Protein AF-A0A822IIG2-F1 (afdb_monomer)

Mean predicted aligned error: 8.57 Å

Structure (mmCIF, N/CA/C/O backbone):
data_AF-A0A822IIG2-F1
#
_entry.id   AF-A0A822IIG2-F1
#
loop_
_atom_site.group_PDB
_atom_site.id
_atom_site.type_symbol
_atom_site.label_atom_id
_atom_site.label_alt_id
_atom_site.label_comp_id
_atom_site.label_asym_id
_atom_site.label_entity_id
_atom_site.label_seq_id
_atom_site.pdbx_PDB_ins_code
_atom_site.Cartn_x
_atom_site.Cartn_y
_atom_site.Cartn_z
_atom_site.occupancy
_atom_site.B_iso_or_equiv
_atom_site.auth_seq_id
_atom_site.auth_comp_id
_atom_site.auth_asym_id
_atom_site.auth_atom_id
_atom_site.pdbx_PDB_model_num
ATOM 1 N N . SER A 1 1 ? 7.754 7.570 8.500 1.00 69.25 1 SER A N 1
ATOM 2 C CA . SER A 1 1 ? 8.738 8.029 9.507 1.00 69.25 1 SER A CA 1
ATOM 3 C C . SER A 1 1 ? 8.500 7.252 10.791 1.00 69.25 1 SER A C 1
ATOM 5 O O . SER A 1 1 ? 7.347 6.967 11.079 1.00 69.25 1 SER A O 1
ATOM 7 N N . ARG A 1 2 ? 9.546 6.889 11.548 1.00 73.00 2 ARG A N 1
ATOM 8 C CA . ARG A 1 2 ? 9.404 6.202 12.854 1.00 73.00 2 ARG A CA 1
ATOM 9 C C . ARG A 1 2 ? 9.249 7.1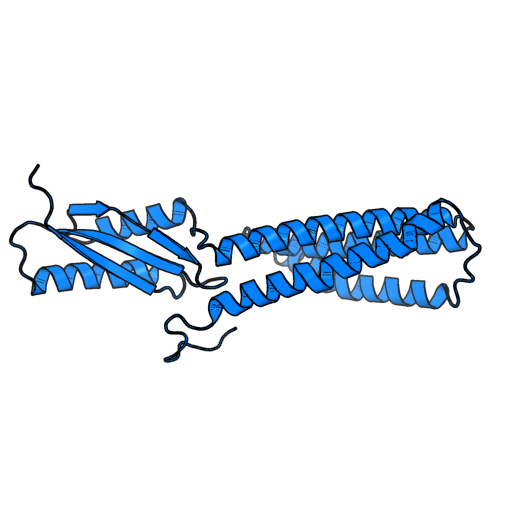70 14.034 1.00 73.00 2 ARG A C 1
ATOM 11 O O . ARG A 1 2 ? 9.249 6.744 15.183 1.00 73.00 2 ARG A O 1
ATOM 18 N N . ARG A 1 3 ? 9.162 8.473 13.754 1.00 81.25 3 ARG A N 1
ATOM 19 C CA . ARG A 1 3 ? 8.958 9.495 14.778 1.00 81.25 3 ARG A CA 1
ATOM 20 C C . ARG A 1 3 ? 7.590 9.300 15.438 1.00 81.25 3 ARG A C 1
ATOM 22 O O . ARG A 1 3 ? 6.582 9.173 14.740 1.00 81.25 3 ARG A O 1
ATOM 29 N N . GLN A 1 4 ? 7.597 9.275 16.768 1.00 82.88 4 GLN A N 1
ATOM 30 C CA . GLN A 1 4 ? 6.401 9.136 17.596 1.00 82.88 4 GLN A CA 1
ATOM 31 C C . GLN A 1 4 ? 5.500 10.378 17.508 1.00 82.88 4 GLN A C 1
ATOM 33 O O . GLN A 1 4 ? 5.888 11.402 16.939 1.00 82.88 4 GLN A O 1
ATOM 38 N N . ALA A 1 5 ? 4.287 10.254 18.046 1.00 86.44 5 ALA A N 1
ATOM 39 C CA . ALA A 1 5 ? 3.322 11.340 18.130 1.00 86.44 5 ALA A CA 1
ATOM 40 C C . ALA A 1 5 ? 3.866 12.543 18.912 1.00 86.44 5 ALA A C 1
ATOM 42 O O . ALA A 1 5 ? 4.599 12.391 19.889 1.00 86.44 5 ALA A O 1
ATOM 43 N N . ASP A 1 6 ? 3.486 13.738 18.472 1.00 89.75 6 ASP A N 1
ATOM 44 C CA . ASP A 1 6 ? 3.726 14.994 19.176 1.00 89.75 6 ASP A CA 1
ATOM 45 C C . ASP A 1 6 ? 2.465 15.870 19.143 1.00 89.75 6 ASP A C 1
ATOM 47 O O . ASP A 1 6 ? 1.435 15.482 18.592 1.00 89.75 6 ASP A O 1
ATOM 51 N N . VAL A 1 7 ? 2.528 17.051 19.761 1.00 91.44 7 VAL A N 1
ATOM 52 C CA . VAL A 1 7 ? 1.374 17.960 19.875 1.00 91.44 7 VAL A CA 1
ATOM 53 C C . VAL A 1 7 ? 0.838 18.448 18.525 1.00 91.44 7 VAL A C 1
ATOM 55 O O . VAL A 1 7 ? -0.319 18.845 18.445 1.00 91.44 7 VAL A O 1
ATOM 58 N N . VAL A 1 8 ? 1.659 18.419 17.469 1.00 91.69 8 VAL A N 1
ATOM 59 C CA . VAL A 1 8 ? 1.254 18.815 16.112 1.00 91.69 8 VAL A CA 1
ATOM 60 C C . VAL A 1 8 ? 0.700 17.609 15.351 1.00 91.69 8 VAL A C 1
ATOM 62 O O . VAL A 1 8 ? -0.281 17.734 14.623 1.00 91.69 8 VAL A O 1
ATOM 65 N N . HIS A 1 9 ? 1.291 16.428 15.550 1.00 89.44 9 HIS A N 1
ATOM 66 C CA . HIS A 1 9 ? 0.896 15.177 14.906 1.00 89.44 9 HIS A CA 1
ATOM 67 C C . HIS A 1 9 ? 0.530 14.125 15.959 1.00 89.44 9 HIS A C 1
ATOM 69 O O . HIS A 1 9 ? 1.337 13.260 16.307 1.00 89.44 9 HIS A O 1
ATOM 75 N N . MET A 1 10 ? -0.715 14.174 16.443 1.00 88.88 10 MET A N 1
ATOM 76 C CA . MET A 1 10 ? -1.191 13.346 17.566 1.00 88.88 10 MET A CA 1
ATOM 77 C C . MET A 1 10 ? -1.241 11.839 17.261 1.00 88.88 10 MET A C 1
ATOM 79 O O . MET A 1 10 ? -1.154 11.023 18.172 1.00 88.88 10 MET A O 1
ATOM 83 N N . PHE A 1 11 ? -1.320 11.465 15.982 1.00 86.19 11 PHE A N 1
ATOM 84 C CA . PHE A 1 11 ? -1.242 10.072 15.516 1.00 86.19 11 PHE A CA 1
ATOM 85 C C . PHE A 1 11 ? 0.160 9.685 15.007 1.00 86.19 11 PHE A C 1
ATOM 87 O O . PHE A 1 11 ? 0.357 8.614 14.434 1.00 86.19 11 PHE A O 1
ATOM 94 N N . GLY A 1 12 ? 1.150 10.564 15.192 1.00 87.56 12 GLY A N 1
ATOM 95 C CA . GLY A 1 12 ? 2.511 10.373 14.704 1.00 87.56 12 GLY A CA 1
ATOM 96 C C . GLY A 1 12 ? 2.680 10.601 13.204 1.00 87.56 12 GLY A C 1
ATOM 97 O O . GLY A 1 12 ? 1.820 11.137 12.507 1.00 87.56 12 GLY A O 1
ATOM 98 N N . TYR A 1 13 ? 3.847 10.199 12.701 1.00 88.00 13 TYR A N 1
ATOM 99 C CA . TYR A 1 13 ? 4.310 10.505 11.343 1.00 88.00 13 TYR A CA 1
ATOM 100 C C . TYR A 1 13 ? 4.284 9.279 10.415 1.00 88.00 13 TYR A C 1
ATOM 102 O O . TYR A 1 13 ? 5.082 9.176 9.471 1.00 88.00 13 TYR A O 1
ATOM 110 N N . GLY A 1 14 ? 3.391 8.320 10.677 1.00 86.50 14 GLY A N 1
ATOM 111 C CA . GLY A 1 14 ? 3.269 7.097 9.880 1.00 86.50 14 GLY A CA 1
ATOM 112 C C . GLY A 1 14 ? 2.955 7.404 8.413 1.00 86.50 14 GLY A C 1
ATOM 113 O O . GLY A 1 14 ? 3.693 6.983 7.520 1.00 86.50 14 GLY A O 1
ATOM 114 N N . ARG A 1 15 ? 1.951 8.258 8.164 1.00 89.94 15 ARG A N 1
ATOM 115 C CA . ARG A 1 15 ? 1.547 8.699 6.812 1.00 89.94 15 ARG A CA 1
ATOM 116 C C . ARG A 1 15 ? 2.646 9.413 6.022 1.00 89.94 15 ARG A C 1
ATOM 118 O O . ARG A 1 15 ? 2.631 9.357 4.796 1.00 89.94 15 ARG A O 1
ATOM 125 N N . ALA A 1 16 ? 3.639 10.015 6.684 1.00 89.19 16 ALA A N 1
ATOM 126 C CA . ALA A 1 16 ? 4.758 10.664 5.995 1.00 89.19 16 ALA A CA 1
ATOM 127 C C . ALA A 1 16 ? 5.565 9.682 5.127 1.00 89.19 16 ALA A C 1
ATOM 129 O O . ALA A 1 16 ? 6.175 10.091 4.146 1.00 89.19 16 ALA A O 1
ATOM 130 N N . GLN A 1 17 ? 5.560 8.385 5.459 1.00 84.81 17 GLN A N 1
ATOM 131 C CA . GLN A 1 17 ? 6.181 7.366 4.609 1.00 84.81 17 GLN A CA 1
ATOM 132 C C . GLN A 1 17 ? 5.422 7.175 3.293 1.00 84.81 17 GLN A C 1
ATOM 134 O O . GLN A 1 17 ? 6.056 7.089 2.248 1.00 84.81 17 GLN A O 1
ATOM 139 N N . ASN A 1 18 ? 4.089 7.187 3.337 1.00 88.00 18 ASN A N 1
ATOM 140 C CA . ASN A 1 18 ? 3.253 7.085 2.140 1.00 88.00 18 ASN A CA 1
ATOM 141 C C . ASN A 1 18 ? 3.423 8.327 1.256 1.00 88.00 18 ASN A C 1
ATOM 143 O O . ASN A 1 18 ? 3.510 8.212 0.040 1.00 88.00 18 ASN A O 1
ATOM 147 N N . VAL A 1 19 ? 3.553 9.516 1.864 1.00 89.12 19 VAL A N 1
ATOM 148 C CA . VAL A 1 19 ? 3.883 10.754 1.135 1.00 89.12 19 VAL A CA 1
ATOM 149 C C . VAL A 1 19 ? 5.259 10.652 0.479 1.00 89.12 19 VAL A C 1
ATOM 151 O O . VAL A 1 19 ? 5.387 10.941 -0.705 1.00 89.12 19 VAL A O 1
ATOM 154 N N . ALA A 1 20 ? 6.283 10.210 1.214 1.00 87.25 20 ALA A N 1
ATOM 155 C CA . ALA A 1 20 ? 7.622 10.039 0.657 1.00 87.25 20 ALA A CA 1
ATOM 156 C C . ALA A 1 20 ? 7.629 9.039 -0.512 1.00 87.25 20 ALA A C 1
ATOM 158 O O . ALA A 1 20 ? 8.237 9.313 -1.543 1.00 87.25 20 ALA A O 1
ATOM 159 N N . ALA A 1 21 ? 6.907 7.923 -0.384 1.00 85.69 21 ALA A N 1
ATOM 160 C CA . ALA A 1 21 ? 6.744 6.942 -1.453 1.00 85.69 21 ALA A CA 1
ATOM 161 C C . ALA A 1 21 ? 5.989 7.517 -2.663 1.00 85.69 21 ALA A C 1
ATOM 163 O O . ALA A 1 21 ? 6.384 7.272 -3.799 1.00 85.69 21 ALA A O 1
ATOM 164 N N . LEU A 1 22 ? 4.958 8.337 -2.441 1.00 87.69 22 LEU A N 1
ATOM 165 C CA . LEU A 1 22 ? 4.234 9.032 -3.506 1.00 87.69 22 LEU A CA 1
ATOM 166 C C . LEU A 1 22 ? 5.142 10.013 -4.261 1.00 87.69 22 LEU A C 1
ATOM 168 O O . LEU A 1 22 ? 5.141 10.035 -5.491 1.00 87.69 22 LEU A O 1
ATOM 172 N N . VAL A 1 23 ? 5.943 10.797 -3.533 1.00 89.00 23 VAL A N 1
ATOM 173 C CA . VAL A 1 23 ? 6.937 11.714 -4.111 1.00 89.00 23 VAL A CA 1
ATOM 174 C C . VAL A 1 23 ? 7.982 10.930 -4.898 1.00 89.00 23 VAL A C 1
ATOM 176 O O . VAL A 1 23 ? 8.304 11.312 -6.018 1.00 89.00 23 VAL A O 1
ATOM 179 N N . ALA A 1 24 ? 8.467 9.809 -4.363 1.00 85.38 24 ALA A N 1
ATOM 180 C CA . ALA A 1 24 ? 9.425 8.961 -5.060 1.00 85.38 24 ALA A CA 1
ATOM 181 C C . ALA A 1 24 ? 8.850 8.370 -6.357 1.00 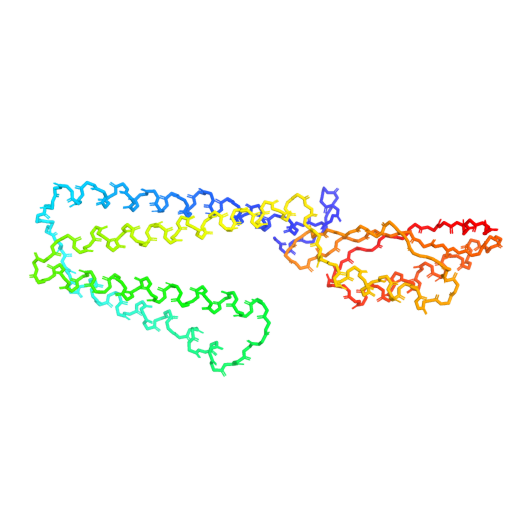85.38 24 ALA A C 1
ATOM 183 O O . ALA A 1 24 ? 9.493 8.456 -7.403 1.00 85.38 24 ALA A O 1
ATOM 184 N N . ALA A 1 25 ? 7.623 7.845 -6.312 1.00 83.75 25 ALA A N 1
ATOM 185 C CA . ALA A 1 25 ? 6.927 7.312 -7.481 1.00 83.75 25 ALA A CA 1
ATOM 186 C C . ALA A 1 25 ? 6.695 8.385 -8.558 1.00 83.75 25 ALA A C 1
ATOM 188 O O . ALA A 1 25 ? 6.936 8.160 -9.747 1.00 83.75 25 ALA A O 1
ATOM 189 N N . THR A 1 26 ? 6.258 9.573 -8.136 1.00 81.50 26 THR A N 1
ATOM 190 C CA . THR A 1 26 ? 5.894 10.665 -9.049 1.00 81.50 26 THR A CA 1
ATOM 191 C C . THR A 1 26 ? 7.122 11.352 -9.632 1.00 81.50 26 THR A C 1
ATOM 193 O O . THR A 1 26 ? 7.155 11.623 -10.824 1.00 81.50 26 THR A O 1
ATOM 196 N N . LEU A 1 27 ? 8.130 11.648 -8.810 1.00 85.44 27 LEU A N 1
ATOM 197 C CA . LEU A 1 27 ? 9.306 12.385 -9.260 1.00 85.44 27 LEU A CA 1
ATOM 198 C C . LEU A 1 27 ? 10.354 11.441 -9.826 1.00 85.44 27 LEU A C 1
ATOM 200 O O . LEU A 1 27 ? 10.649 11.527 -11.004 1.00 85.44 27 LEU A O 1
ATOM 204 N N . PHE A 1 28 ? 10.900 10.522 -9.034 1.00 83.88 28 PHE A N 1
ATOM 205 C CA . PHE A 1 28 ? 12.059 9.743 -9.472 1.00 83.88 28 PHE A CA 1
ATOM 206 C C . PHE A 1 28 ? 11.689 8.664 -10.489 1.00 83.88 28 PHE A C 1
ATOM 208 O O . PHE A 1 28 ? 12.296 8.599 -11.556 1.00 83.88 28 PHE A O 1
ATOM 215 N N . ILE A 1 29 ? 10.687 7.834 -10.191 1.00 85.56 29 ILE A N 1
ATOM 216 C CA . ILE A 1 29 ? 10.363 6.674 -11.038 1.00 85.56 29 ILE A CA 1
ATOM 217 C C . ILE A 1 29 ? 9.753 7.129 -12.370 1.00 85.56 29 ILE A C 1
ATOM 219 O O . ILE A 1 29 ? 10.183 6.684 -13.435 1.00 85.56 29 ILE A O 1
ATOM 223 N N . SER A 1 30 ? 8.797 8.062 -12.328 1.00 85.62 30 SER A N 1
ATOM 224 C CA . SER A 1 30 ? 8.156 8.566 -13.550 1.00 85.62 30 SER A CA 1
ATOM 225 C C . SER A 1 30 ? 9.120 9.385 -14.415 1.00 85.62 30 SER A C 1
ATOM 227 O O . SER A 1 30 ? 9.116 9.219 -15.632 1.00 85.62 30 SER A O 1
ATOM 229 N N . PHE A 1 31 ? 9.991 10.210 -13.816 1.00 89.38 31 PHE A N 1
ATOM 230 C CA . PHE A 1 31 ? 11.028 10.932 -14.563 1.00 89.38 31 PHE A CA 1
ATOM 231 C C . PHE A 1 31 ? 12.037 9.979 -15.208 1.00 89.38 31 PHE A C 1
ATOM 233 O O . PHE A 1 31 ? 12.362 10.145 -16.377 1.00 89.38 31 PHE A O 1
ATOM 240 N N . THR A 1 32 ? 12.481 8.946 -14.484 1.00 85.94 32 THR A N 1
ATOM 241 C CA . THR A 1 32 ? 13.404 7.933 -15.025 1.00 85.94 32 THR A CA 1
ATOM 242 C C . THR A 1 32 ? 12.789 7.214 -16.223 1.00 85.94 32 THR A C 1
ATOM 244 O O . THR A 1 32 ? 13.428 7.083 -17.262 1.00 85.94 32 THR A O 1
ATOM 247 N N . SER A 1 33 ? 11.524 6.793 -16.114 1.00 89.25 33 SER A N 1
ATOM 248 C CA . SER A 1 33 ? 10.800 6.188 -17.237 1.00 89.25 33 SER A CA 1
ATOM 249 C C . SER A 1 33 ? 10.675 7.151 -18.423 1.00 89.25 33 SER A C 1
ATOM 251 O O . SER A 1 33 ? 10.929 6.763 -19.562 1.00 89.25 33 SER A O 1
ATOM 253 N N . PHE A 1 34 ? 10.339 8.418 -18.166 1.00 92.69 34 PHE A N 1
ATOM 254 C CA . PHE A 1 34 ? 10.232 9.440 -19.205 1.00 92.69 34 PHE A CA 1
ATOM 255 C C . PHE A 1 34 ? 11.559 9.683 -19.934 1.00 92.69 34 PHE A C 1
ATOM 257 O O . PHE A 1 34 ? 11.567 9.712 -21.163 1.00 92.69 34 PHE A O 1
ATOM 264 N N . GLU A 1 35 ? 12.673 9.821 -19.211 1.00 91.69 35 GLU A N 1
ATOM 265 C CA . GLU A 1 35 ? 13.993 10.008 -19.823 1.00 91.69 35 GLU A CA 1
ATOM 266 C C . GLU A 1 35 ? 14.406 8.790 -20.660 1.00 91.69 35 GLU A C 1
ATOM 268 O O . GLU A 1 35 ? 14.881 8.965 -21.780 1.00 91.69 35 GLU A O 1
ATOM 273 N N . LEU A 1 36 ? 14.120 7.563 -20.202 1.00 88.25 36 LEU A N 1
ATOM 274 C CA . LEU A 1 36 ? 14.363 6.357 -21.004 1.00 88.25 36 LEU A CA 1
ATOM 275 C C . LEU A 1 36 ? 13.567 6.362 -22.314 1.00 88.25 36 LEU A C 1
ATOM 277 O O . LEU A 1 36 ? 14.122 6.066 -23.370 1.00 88.25 36 LEU A O 1
ATOM 281 N N . TYR A 1 37 ? 12.283 6.733 -22.284 1.00 93.38 37 TYR A N 1
ATOM 282 C CA . TYR A 1 37 ? 11.504 6.891 -23.517 1.00 93.38 37 TYR A CA 1
ATOM 283 C C . TYR A 1 37 ? 12.071 7.983 -24.419 1.00 93.38 37 TYR A C 1
ATOM 285 O O . TYR A 1 37 ? 12.179 7.795 -25.631 1.00 93.38 37 TYR A O 1
ATOM 293 N N . ARG A 1 38 ? 12.426 9.126 -23.831 1.00 93.69 38 ARG A N 1
ATOM 294 C CA . ARG A 1 38 ? 12.971 10.277 -24.548 1.00 93.69 38 ARG A CA 1
ATOM 295 C C . ARG A 1 38 ? 14.277 9.931 -25.262 1.00 93.69 38 ARG A C 1
ATOM 297 O O . ARG A 1 38 ? 14.485 10.414 -26.370 1.00 93.69 38 ARG A O 1
ATOM 304 N N . GLU A 1 39 ? 15.126 9.105 -24.658 1.00 88.12 39 GLU A N 1
ATOM 305 C CA . GLU A 1 39 ? 16.378 8.646 -25.258 1.00 88.12 39 GLU A CA 1
ATOM 306 C C . GLU A 1 39 ? 16.164 7.516 -26.281 1.00 88.12 39 GLU A C 1
ATOM 308 O O . GLU A 1 39 ? 16.786 7.516 -27.344 1.00 88.12 39 GLU A O 1
ATOM 313 N N . ALA A 1 40 ? 15.276 6.561 -25.994 1.00 88.06 40 ALA A N 1
ATOM 314 C CA . ALA A 1 40 ? 15.105 5.361 -26.811 1.00 88.06 40 ALA A CA 1
ATOM 315 C C . ALA A 1 40 ? 14.252 5.575 -28.073 1.00 88.06 40 ALA A C 1
ATOM 317 O O . ALA A 1 40 ? 14.542 4.989 -29.116 1.00 88.06 40 ALA A O 1
ATOM 318 N N . ILE A 1 41 ? 13.210 6.414 -28.015 1.00 91.31 41 ILE A N 1
ATOM 319 C CA . ILE A 1 41 ? 12.289 6.620 -29.147 1.00 91.31 41 ILE A CA 1
ATOM 320 C C . ILE A 1 41 ? 13.004 7.202 -30.380 1.00 91.31 41 ILE A C 1
ATOM 322 O O . ILE A 1 41 ? 12.818 6.651 -31.463 1.00 91.31 41 ILE A O 1
ATOM 326 N N . PRO A 1 42 ? 13.840 8.256 -30.282 1.00 89.25 42 PRO A N 1
ATOM 327 C CA . PRO A 1 42 ? 14.564 8.771 -31.446 1.00 89.25 42 PRO A CA 1
ATOM 328 C C . PRO A 1 42 ? 15.501 7.729 -32.074 1.00 89.25 42 PRO A C 1
ATOM 330 O O . PRO A 1 42 ? 15.540 7.606 -33.298 1.00 89.25 42 PRO A O 1
ATOM 333 N N . LYS A 1 43 ? 16.181 6.926 -31.242 1.00 85.00 43 LYS A N 1
ATOM 334 C CA . LYS A 1 43 ? 17.106 5.864 -31.675 1.00 85.00 43 LYS A CA 1
ATOM 335 C C . LYS A 1 43 ? 16.419 4.741 -32.468 1.00 85.00 43 LYS A C 1
ATOM 337 O O . LYS A 1 43 ? 17.084 4.068 -33.247 1.00 85.00 43 LYS A O 1
ATOM 342 N N . LEU A 1 44 ? 15.100 4.548 -32.325 1.00 85.50 44 LEU A N 1
ATOM 343 C CA . LEU A 1 44 ? 14.340 3.619 -33.178 1.00 85.50 44 LEU A CA 1
ATOM 344 C C . LEU A 1 44 ? 14.240 4.094 -34.632 1.00 85.50 44 LEU A C 1
ATOM 346 O O . LEU A 1 44 ? 14.229 3.271 -35.544 1.00 85.50 44 LEU A O 1
ATOM 350 N N . PHE A 1 45 ? 14.102 5.404 -34.846 1.00 86.31 45 PHE A N 1
ATOM 351 C CA . PHE A 1 45 ? 13.854 5.981 -36.171 1.00 86.31 45 PHE A CA 1
ATOM 352 C C . PHE A 1 45 ? 15.135 6.438 -36.869 1.00 86.31 45 PHE A C 1
ATOM 354 O O . PHE A 1 45 ? 15.174 6.495 -38.096 1.00 86.31 45 PHE A O 1
ATOM 361 N N . ALA A 1 46 ? 16.178 6.734 -36.097 1.00 82.00 46 ALA A N 1
ATOM 362 C CA . ALA A 1 46 ? 17.522 6.996 -36.584 1.00 82.00 46 ALA A CA 1
ATOM 363 C C . ALA A 1 46 ? 18.519 6.201 -35.725 1.00 82.00 46 ALA A C 1
ATOM 365 O O . ALA A 1 46 ? 19.028 6.735 -34.736 1.00 82.00 46 ALA A O 1
ATOM 366 N N . PRO A 1 47 ? 18.773 4.920 -36.058 1.00 69.56 47 PRO A N 1
ATOM 367 C CA . PRO A 1 47 ? 19.806 4.137 -35.399 1.00 69.56 47 PRO A CA 1
ATOM 368 C C . PRO A 1 47 ? 21.163 4.744 -35.764 1.00 69.56 47 PRO A C 1
ATOM 370 O O . PRO A 1 47 ? 21.697 4.503 -36.845 1.00 69.56 47 PRO A O 1
ATOM 373 N N . GLU A 1 48 ? 21.692 5.609 -34.906 1.00 65.00 48 GLU A N 1
ATOM 374 C CA . GLU A 1 48 ? 23.063 6.088 -35.044 1.00 65.00 48 GLU A CA 1
ATOM 375 C C . GLU A 1 48 ? 24.023 4.981 -34.599 1.00 65.00 48 GLU A C 1
ATOM 377 O O . GLU A 1 48 ? 23.745 4.257 -33.638 1.00 65.00 48 GLU A O 1
ATOM 382 N N . GLU A 1 49 ? 25.181 4.875 -35.258 1.00 59.00 49 GLU A N 1
ATOM 383 C CA . GLU A 1 49 ? 26.343 4.186 -34.692 1.00 59.00 49 GLU A CA 1
ATOM 384 C C . GLU A 1 49 ? 26.808 4.989 -33.473 1.00 59.00 49 GLU A C 1
ATOM 386 O O . GLU A 1 49 ? 27.751 5.781 -33.520 1.00 59.00 49 GLU A O 1
ATOM 391 N N . VAL A 1 50 ? 26.094 4.843 -32.359 1.00 59.41 50 VAL A N 1
ATOM 392 C CA . VAL A 1 50 ? 26.526 5.406 -31.091 1.00 59.41 50 VAL A CA 1
ATOM 393 C C . VAL A 1 50 ? 27.870 4.750 -30.796 1.00 59.41 50 VAL A C 1
ATOM 395 O O . VAL A 1 50 ? 27.971 3.528 -30.680 1.00 59.41 50 VAL A O 1
ATOM 398 N N . SER A 1 51 ? 28.932 5.552 -30.710 1.00 56.91 51 SER A N 1
ATOM 399 C CA . SER A 1 51 ? 30.230 5.071 -30.245 1.00 56.91 51 SER A CA 1
ATOM 400 C C . SER A 1 51 ? 30.089 4.751 -28.761 1.00 56.91 51 SER A C 1
ATOM 402 O O . SER A 1 51 ? 30.333 5.593 -27.895 1.00 56.91 51 SER A O 1
ATOM 404 N N . TYR A 1 52 ? 29.614 3.544 -28.459 1.00 64.12 52 TYR A N 1
ATOM 405 C CA . TYR A 1 52 ? 29.540 3.040 -27.100 1.00 64.12 52 TYR A CA 1
ATOM 406 C C . TYR A 1 52 ? 30.972 2.894 -26.583 1.00 64.12 52 TYR A C 1
ATOM 408 O O . TYR A 1 52 ? 31.669 1.909 -26.839 1.00 64.12 52 TYR A O 1
ATOM 416 N N . GLN A 1 53 ? 31.443 3.917 -25.875 1.00 63.53 53 GLN A N 1
ATOM 417 C CA . GLN A 1 53 ? 32.756 3.886 -25.256 1.00 63.53 53 GLN A CA 1
ATOM 418 C C . GLN A 1 53 ? 32.735 2.847 -24.134 1.00 63.53 53 GLN A C 1
ATOM 420 O O . GLN A 1 53 ? 31.940 2.930 -23.202 1.00 63.53 53 GLN A O 1
ATOM 425 N N . ASN A 1 54 ? 33.647 1.878 -24.212 1.00 76.12 54 ASN A N 1
ATOM 426 C CA . ASN A 1 54 ? 33.881 0.872 -23.176 1.00 76.12 54 ASN A CA 1
ATOM 427 C C . ASN A 1 54 ? 32.712 -0.104 -22.917 1.00 76.12 54 ASN A C 1
ATOM 429 O O . ASN A 1 54 ? 32.381 -0.377 -21.763 1.00 76.12 54 ASN A O 1
ATOM 433 N N . LEU A 1 55 ? 32.154 -0.725 -23.965 1.00 79.44 55 LEU A N 1
ATOM 434 C CA . LEU A 1 55 ? 31.179 -1.831 -23.838 1.00 79.44 55 LEU A CA 1
ATOM 435 C C . LEU A 1 55 ? 31.644 -2.953 -22.886 1.00 79.44 55 LEU A C 1
ATOM 437 O O . LEU A 1 55 ? 30.840 -3.522 -22.153 1.00 79.44 55 LEU A O 1
ATOM 441 N N . ASN A 1 56 ? 32.952 -3.216 -22.817 1.00 82.31 56 ASN A N 1
ATOM 442 C CA . ASN A 1 56 ? 33.528 -4.182 -21.875 1.00 82.31 56 ASN A CA 1
ATOM 443 C C . ASN A 1 56 ? 33.323 -3.779 -20.403 1.00 82.31 56 ASN A C 1
ATOM 445 O O . ASN A 1 56 ? 33.094 -4.644 -19.559 1.00 82.31 56 ASN A O 1
ATOM 449 N N . LEU A 1 57 ? 33.384 -2.478 -20.086 1.00 84.62 57 LEU A N 1
ATOM 450 C CA . LEU A 1 57 ? 33.070 -1.985 -18.742 1.00 84.62 57 LEU A CA 1
ATOM 451 C C . LEU A 1 57 ? 31.574 -2.100 -18.458 1.00 84.62 57 LEU A C 1
ATOM 453 O O . LEU A 1 57 ? 31.215 -2.526 -17.365 1.00 84.62 57 LEU A O 1
ATOM 457 N N . ALA A 1 58 ? 30.713 -1.788 -19.432 1.00 81.62 58 ALA A N 1
ATOM 458 C CA . ALA A 1 58 ? 29.266 -1.942 -19.285 1.00 81.62 58 ALA A CA 1
ATOM 459 C C . ALA A 1 58 ? 28.881 -3.402 -18.984 1.00 81.62 58 ALA A C 1
ATOM 461 O O . ALA A 1 58 ? 28.163 -3.656 -18.019 1.00 81.62 58 ALA A O 1
ATOM 462 N N . LEU A 1 59 ? 29.442 -4.367 -19.724 1.00 85.62 59 LEU A N 1
ATOM 463 C CA . LEU A 1 59 ? 29.276 -5.798 -19.441 1.00 85.62 59 LEU A CA 1
ATOM 464 C C . LEU A 1 59 ? 29.754 -6.163 -18.031 1.00 85.62 59 LEU A C 1
ATOM 466 O O . LEU A 1 59 ? 29.043 -6.850 -17.301 1.00 85.62 59 LEU A O 1
ATOM 470 N N . GLY A 1 60 ? 30.937 -5.685 -17.631 1.00 87.56 60 GLY A N 1
ATOM 471 C CA . GLY A 1 60 ? 31.477 -5.929 -16.294 1.00 87.56 60 GLY A CA 1
ATOM 472 C C . GLY A 1 60 ? 30.559 -5.405 -15.187 1.00 87.56 60 GLY A C 1
ATOM 473 O O . GLY A 1 60 ? 30.273 -6.128 -14.234 1.00 87.56 60 GLY A O 1
ATOM 474 N N . VAL A 1 61 ? 30.047 -4.181 -15.338 1.00 87.12 61 VAL A N 1
ATOM 475 C CA . VAL A 1 61 ? 29.107 -3.568 -14.390 1.00 87.12 61 VAL A CA 1
ATOM 476 C C . VAL A 1 61 ? 27.789 -4.337 -14.348 1.00 87.12 61 VAL A C 1
ATOM 478 O O . VAL A 1 61 ? 27.318 -4.635 -13.257 1.00 87.12 61 VAL A O 1
ATOM 481 N N . LEU A 1 62 ? 27.216 -4.711 -15.496 1.00 87.75 62 LEU A N 1
ATOM 482 C CA . LEU A 1 62 ? 25.961 -5.467 -15.550 1.00 87.75 62 LEU A CA 1
ATOM 483 C C . LEU A 1 62 ? 26.089 -6.835 -14.877 1.00 87.75 62 LEU A C 1
ATOM 485 O O . LEU A 1 62 ? 25.239 -7.194 -14.067 1.00 87.75 62 LEU A O 1
ATOM 489 N N . ILE A 1 63 ? 27.172 -7.567 -15.150 1.00 90.25 63 ILE A N 1
ATOM 490 C CA . ILE A 1 63 ? 27.433 -8.870 -14.527 1.00 90.25 63 ILE A CA 1
ATOM 491 C C . ILE A 1 63 ? 27.586 -8.715 -13.010 1.00 90.25 63 ILE A C 1
ATOM 493 O O . ILE A 1 63 ? 26.972 -9.463 -12.253 1.00 90.25 63 ILE A O 1
ATOM 497 N N . ILE A 1 64 ? 28.367 -7.732 -12.548 1.00 92.44 64 ILE A N 1
ATOM 498 C CA . ILE A 1 64 ? 28.536 -7.467 -11.111 1.00 92.44 64 ILE A CA 1
ATOM 499 C C . ILE A 1 64 ? 27.198 -7.088 -10.465 1.00 92.44 64 ILE A C 1
ATOM 501 O O . ILE A 1 64 ? 26.862 -7.631 -9.413 1.00 92.44 64 ILE A O 1
ATOM 505 N N . SER A 1 65 ? 26.412 -6.213 -11.095 1.00 88.00 65 SER A N 1
ATOM 506 C CA . SER A 1 65 ? 25.079 -5.835 -10.620 1.00 88.00 65 SER A CA 1
ATOM 507 C C . SER A 1 65 ? 24.147 -7.039 -10.522 1.00 88.00 65 SER A C 1
ATOM 509 O O . SER A 1 65 ? 23.456 -7.166 -9.517 1.00 88.00 65 SER A O 1
ATOM 511 N N . MET A 1 66 ? 24.183 -7.954 -11.494 1.00 90.12 66 MET A N 1
ATOM 512 C CA . MET A 1 66 ? 23.403 -9.199 -11.493 1.00 90.12 66 MET A CA 1
ATOM 513 C C . MET A 1 66 ? 23.819 -10.127 -10.343 1.00 90.12 66 MET A C 1
ATOM 515 O O . MET A 1 66 ? 22.990 -10.703 -9.648 1.00 90.12 66 MET A O 1
ATOM 519 N N . PHE A 1 67 ? 25.118 -10.230 -10.048 1.00 90.50 67 PHE A N 1
ATOM 520 C CA . PHE A 1 67 ? 25.562 -10.969 -8.864 1.00 90.50 67 PHE A CA 1
ATOM 521 C C . PHE A 1 67 ? 25.074 -10.323 -7.563 1.00 90.50 67 PHE A C 1
ATOM 523 O O . PHE A 1 67 ? 24.629 -11.030 -6.660 1.00 90.50 67 PHE A O 1
ATOM 530 N N . ILE A 1 68 ? 25.147 -8.995 -7.454 1.00 89.69 68 ILE A N 1
ATOM 531 C CA . ILE A 1 68 ? 24.732 -8.268 -6.248 1.00 89.69 68 ILE A CA 1
ATOM 532 C C . ILE A 1 68 ? 23.210 -8.353 -6.048 1.00 89.69 68 ILE A C 1
ATOM 534 O O . ILE A 1 68 ? 22.769 -8.632 -4.932 1.00 89.69 68 ILE A O 1
ATOM 538 N N . ALA A 1 69 ? 22.418 -8.156 -7.105 1.00 85.25 69 ALA A N 1
ATOM 539 C CA . ALA A 1 69 ? 20.955 -8.224 -7.084 1.00 85.25 69 ALA A CA 1
ATOM 540 C C . ALA A 1 69 ? 20.431 -9.665 -6.927 1.00 85.25 69 ALA A C 1
ATOM 542 O O . ALA A 1 69 ? 19.434 -9.897 -6.236 1.00 85.25 69 ALA A O 1
ATOM 543 N N . GLY A 1 70 ? 21.155 -10.658 -7.446 1.00 87.62 70 GLY A N 1
ATOM 544 C CA . GLY A 1 70 ? 20.793 -12.067 -7.329 1.00 87.62 70 GLY A CA 1
ATOM 545 C C . GLY A 1 70 ? 20.927 -12.631 -5.911 1.00 87.62 70 GLY A C 1
ATOM 546 O O . GLY A 1 70 ? 20.169 -13.524 -5.525 1.00 87.62 70 GLY A O 1
ATOM 547 N N . VAL A 1 71 ? 21.842 -12.107 -5.084 1.00 89.56 71 VAL A N 1
ATOM 548 C CA . VAL A 1 71 ? 22.029 -12.554 -3.686 1.00 89.56 71 VAL A CA 1
ATOM 549 C C . VAL A 1 71 ? 20.739 -12.459 -2.850 1.00 89.56 71 VAL A C 1
ATOM 551 O O . VAL A 1 71 ? 20.343 -13.477 -2.265 1.00 89.56 71 VAL A O 1
ATOM 554 N N . PRO A 1 72 ? 20.051 -11.302 -2.751 1.00 87.00 72 PRO A N 1
ATOM 555 C CA . PRO A 1 72 ? 18.793 -11.208 -2.015 1.00 87.00 72 PRO A CA 1
ATOM 556 C C . PRO A 1 72 ? 17.686 -12.076 -2.628 1.00 87.00 72 PRO A C 1
ATOM 558 O O . PRO A 1 72 ? 16.957 -12.714 -1.864 1.00 87.00 72 PRO A O 1
ATOM 561 N N . LEU A 1 73 ? 17.603 -12.189 -3.960 1.00 87.44 73 LEU A N 1
ATOM 562 C CA . LEU A 1 73 ? 16.622 -13.048 -4.634 1.00 87.44 73 LEU A CA 1
ATOM 563 C C . LEU A 1 73 ? 16.798 -14.528 -4.251 1.00 87.44 73 LEU A C 1
ATOM 565 O O . LEU A 1 73 ? 15.852 -15.180 -3.802 1.00 87.44 73 LEU A O 1
ATOM 569 N N . ILE A 1 74 ? 18.024 -15.051 -4.344 1.00 88.38 74 ILE A N 1
ATOM 570 C CA . ILE A 1 74 ? 18.357 -16.439 -3.983 1.00 88.38 74 ILE A CA 1
ATOM 571 C C . ILE A 1 74 ? 18.092 -16.691 -2.497 1.00 88.38 74 ILE A C 1
ATOM 573 O O . ILE A 1 74 ? 17.512 -17.718 -2.127 1.00 88.38 74 ILE A O 1
ATOM 577 N N . ASN A 1 75 ? 18.492 -15.759 -1.629 1.00 87.44 75 ASN A N 1
ATOM 578 C CA . ASN A 1 75 ? 18.253 -15.871 -0.191 1.00 87.44 75 ASN A CA 1
ATOM 579 C C . ASN A 1 75 ? 16.758 -15.938 0.129 1.00 87.44 75 ASN A C 1
ATOM 581 O O . ASN A 1 75 ? 16.334 -16.730 0.973 1.00 87.44 75 ASN A O 1
ATOM 585 N N . MET A 1 76 ? 15.949 -15.146 -0.565 1.00 84.44 76 MET A N 1
ATOM 586 C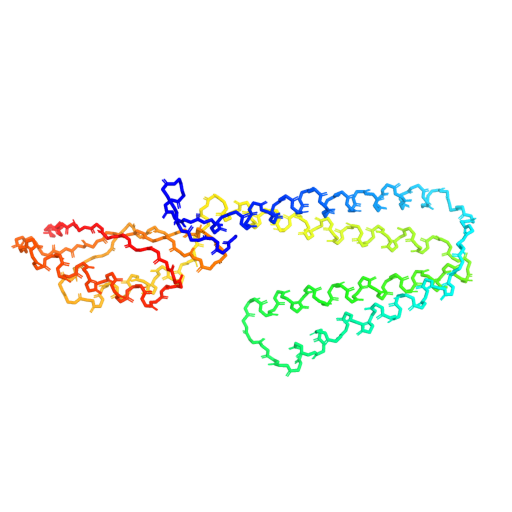 CA . MET A 1 76 ? 14.511 -15.101 -0.358 1.00 84.44 76 MET A CA 1
ATOM 587 C C . MET A 1 76 ? 13.803 -16.361 -0.870 1.00 84.44 76 MET A C 1
ATOM 589 O O . MET A 1 76 ? 12.948 -16.907 -0.167 1.00 84.44 76 MET A O 1
ATOM 593 N N . LEU A 1 77 ? 14.221 -16.883 -2.028 1.00 85.19 77 LEU A N 1
ATOM 594 C CA . LEU A 1 77 ? 13.767 -18.173 -2.558 1.00 85.19 77 LEU A CA 1
ATOM 595 C C . LEU A 1 77 ? 14.105 -19.334 -1.609 1.00 85.19 77 LEU A C 1
ATOM 597 O O . LEU A 1 77 ? 13.279 -20.222 -1.390 1.00 85.19 77 LEU A O 1
ATOM 601 N N . ARG A 1 78 ? 15.292 -19.307 -0.989 1.00 85.75 78 ARG A N 1
ATOM 602 C CA . ARG A 1 78 ? 15.725 -20.314 -0.005 1.00 85.75 78 ARG A CA 1
ATOM 603 C C . ARG A 1 78 ? 14.927 -20.273 1.292 1.00 85.75 78 ARG A C 1
ATOM 605 O O . ARG A 1 78 ? 14.611 -21.325 1.840 1.00 85.75 78 ARG A O 1
ATOM 612 N N . GLN A 1 79 ? 14.600 -19.080 1.783 1.00 81.56 79 GLN A N 1
ATOM 613 C CA . GLN A 1 79 ? 13.888 -18.911 3.053 1.00 81.56 79 GLN A CA 1
ATOM 614 C C . GLN A 1 79 ? 12.396 -19.275 2.973 1.00 81.56 79 GLN A C 1
ATOM 616 O O . GLN A 1 79 ? 11.751 -19.317 4.017 1.00 81.56 79 GLN A O 1
ATOM 621 N N . LYS A 1 80 ? 11.842 -19.527 1.771 1.00 72.56 80 LYS A N 1
ATOM 622 C CA . LYS A 1 80 ? 10.423 -19.874 1.535 1.00 72.56 80 LYS A CA 1
ATOM 623 C C . LYS A 1 80 ? 9.458 -19.026 2.374 1.00 72.56 80 LYS A C 1
ATOM 625 O O . LYS A 1 80 ? 8.520 -19.537 2.980 1.00 72.56 80 LYS A O 1
ATOM 630 N N . LYS A 1 81 ? 9.701 -17.714 2.446 1.00 72.44 81 LYS A N 1
ATOM 631 C CA . LYS A 1 81 ? 8.835 -16.817 3.216 1.00 72.44 81 LYS A CA 1
ATOM 632 C C . LYS A 1 81 ? 7.430 -16.827 2.616 1.00 72.44 81 LYS A C 1
ATOM 634 O O . LYS A 1 81 ? 7.254 -16.619 1.418 1.00 72.44 81 LYS A O 1
ATOM 639 N N . HIS A 1 82 ? 6.435 -17.070 3.461 1.00 65.88 82 HIS A N 1
ATOM 640 C CA . HIS A 1 82 ? 5.030 -17.112 3.074 1.00 65.88 82 HIS A CA 1
ATOM 641 C C . HIS A 1 82 ? 4.339 -15.781 3.395 1.00 65.88 82 HIS A C 1
ATOM 643 O O . HIS A 1 82 ? 4.655 -15.130 4.388 1.00 65.88 82 HIS A O 1
ATOM 649 N N . GLY A 1 83 ? 3.389 -15.383 2.547 1.00 71.62 83 GLY A N 1
ATOM 650 C CA . GLY A 1 83 ? 2.572 -14.179 2.728 1.00 71.62 83 GLY A CA 1
ATOM 651 C C . GLY A 1 83 ? 2.628 -13.217 1.542 1.00 71.62 83 GLY A C 1
ATOM 652 O O . GLY A 1 83 ? 3.505 -13.308 0.685 1.00 71.62 83 GLY A O 1
ATOM 653 N N . ALA A 1 84 ? 1.671 -12.287 1.491 1.00 62.12 84 ALA A N 1
ATOM 654 C CA . ALA A 1 84 ? 1.541 -11.320 0.399 1.00 62.12 84 ALA A CA 1
ATOM 655 C C . ALA A 1 84 ? 2.768 -10.400 0.278 1.00 62.12 84 ALA A C 1
ATOM 657 O O . ALA A 1 84 ? 3.273 -10.211 -0.823 1.00 62.12 84 ALA A O 1
ATOM 658 N N . ALA A 1 85 ? 3.306 -9.918 1.405 1.00 66.06 85 ALA A N 1
ATOM 659 C CA . ALA A 1 85 ? 4.504 -9.075 1.426 1.00 66.06 85 ALA A CA 1
ATOM 660 C C . ALA A 1 85 ? 5.741 -9.801 0.868 1.00 66.06 85 ALA A C 1
ATOM 662 O O . ALA A 1 85 ? 6.478 -9.247 0.059 1.00 66.06 85 ALA A O 1
ATOM 663 N N . ALA A 1 86 ? 5.934 -11.071 1.243 1.00 72.44 86 ALA A N 1
ATOM 664 C CA . ALA A 1 86 ? 7.019 -11.886 0.706 1.00 72.44 86 ALA A CA 1
ATOM 665 C C . ALA A 1 86 ? 6.831 -12.175 -0.793 1.00 72.44 86 ALA A C 1
ATOM 667 O O . ALA A 1 86 ? 7.796 -12.182 -1.543 1.00 72.44 86 ALA A O 1
ATOM 668 N N . ARG A 1 87 ? 5.598 -12.381 -1.270 1.00 74.06 87 ARG A N 1
ATOM 669 C CA . ARG A 1 87 ? 5.348 -12.540 -2.712 1.00 74.06 87 ARG A CA 1
ATOM 670 C C . ARG A 1 87 ? 5.647 -11.258 -3.486 1.00 74.06 87 ARG A C 1
ATOM 672 O O . ARG A 1 87 ? 6.322 -11.337 -4.501 1.00 74.06 87 ARG A O 1
ATOM 679 N N . ALA A 1 88 ? 5.200 -10.106 -2.986 1.00 69.44 88 ALA A N 1
ATOM 680 C CA . ALA A 1 88 ? 5.441 -8.812 -3.620 1.00 69.44 88 ALA A CA 1
ATOM 681 C C . ALA A 1 88 ? 6.941 -8.511 -3.741 1.00 69.44 88 ALA A C 1
ATOM 683 O O . ALA A 1 88 ? 7.422 -8.241 -4.836 1.00 69.44 88 ALA A O 1
ATOM 684 N N . GLN A 1 89 ? 7.689 -8.668 -2.644 1.00 78.88 89 GLN A N 1
ATOM 685 C CA . GLN A 1 89 ? 9.136 -8.455 -2.646 1.00 78.88 89 GLN A CA 1
ATOM 686 C C . GLN A 1 89 ? 9.877 -9.468 -3.545 1.00 78.88 89 GLN A C 1
ATOM 688 O O . GLN A 1 89 ? 10.867 -9.112 -4.176 1.00 78.88 89 GLN A O 1
ATOM 693 N N . LEU A 1 90 ? 9.401 -10.717 -3.659 1.00 83.50 90 LEU A N 1
ATOM 694 C CA . LEU A 1 90 ? 9.959 -11.686 -4.612 1.00 83.50 90 LEU A CA 1
ATOM 695 C C . LEU A 1 90 ? 9.744 -11.218 -6.050 1.00 83.50 90 LEU A C 1
ATOM 697 O O . LEU A 1 90 ? 10.685 -11.227 -6.832 1.00 83.50 90 LEU A O 1
ATOM 701 N N . THR A 1 91 ? 8.518 -10.822 -6.397 1.00 75.62 91 THR A N 1
ATOM 702 C CA . THR A 1 91 ? 8.182 -10.329 -7.739 1.00 75.62 91 THR A CA 1
ATOM 703 C C . THR A 1 91 ? 9.012 -9.104 -8.113 1.00 75.62 91 THR A C 1
ATOM 705 O O . THR A 1 91 ? 9.471 -9.018 -9.246 1.00 75.62 91 THR A O 1
ATOM 708 N N . GLU A 1 92 ? 9.247 -8.195 -7.168 1.00 79.94 92 GLU A N 1
ATOM 709 C CA . GLU A 1 92 ? 10.110 -7.027 -7.362 1.00 79.94 92 GLU A CA 1
ATOM 710 C C . GLU A 1 92 ? 11.556 -7.435 -7.678 1.00 79.94 92 GLU A C 1
ATOM 712 O O . GLU A 1 92 ? 12.061 -7.095 -8.743 1.00 79.94 92 GLU A O 1
ATOM 717 N N . LEU A 1 93 ? 12.174 -8.271 -6.836 1.00 84.75 93 LEU A N 1
ATOM 718 C CA . LEU A 1 93 ? 13.538 -8.767 -7.066 1.00 84.75 93 LEU A CA 1
ATOM 719 C C . LEU A 1 93 ? 13.671 -9.558 -8.380 1.00 84.75 93 LEU A C 1
ATOM 721 O O . LEU A 1 93 ? 14.701 -9.495 -9.045 1.00 84.75 93 LEU A O 1
ATOM 725 N N . PHE A 1 94 ? 12.634 -10.306 -8.768 1.00 84.06 94 PHE A N 1
ATOM 726 C CA . PHE A 1 94 ? 12.590 -10.983 -10.066 1.00 84.06 94 PHE A CA 1
ATOM 727 C C . PHE A 1 94 ? 12.544 -9.994 -11.234 1.00 84.06 94 PHE A C 1
ATOM 729 O O . PHE A 1 94 ? 13.222 -10.215 -12.234 1.00 84.06 94 PHE A O 1
ATOM 736 N N . ASN A 1 95 ? 11.752 -8.925 -11.129 1.00 76.94 95 ASN A N 1
ATOM 737 C CA . ASN A 1 95 ? 11.670 -7.902 -12.170 1.00 76.94 95 ASN A CA 1
ATOM 738 C C . ASN A 1 95 ? 12.997 -7.150 -12.331 1.00 76.94 95 ASN A C 1
ATOM 740 O O . ASN A 1 95 ? 13.395 -6.884 -13.465 1.00 76.94 95 ASN A O 1
ATOM 744 N N . ASP A 1 96 ? 13.695 -6.865 -11.230 1.00 82.38 96 ASP A N 1
ATOM 745 C CA . ASP A 1 96 ? 15.020 -6.235 -11.263 1.00 82.38 96 ASP A CA 1
ATOM 746 C C . ASP A 1 96 ? 16.036 -7.114 -12.008 1.00 82.38 96 ASP A C 1
ATOM 748 O O . ASP A 1 96 ? 16.749 -6.635 -12.893 1.00 82.38 96 ASP A O 1
ATOM 752 N N . GLU A 1 97 ? 16.047 -8.420 -11.726 1.00 87.00 97 GLU A N 1
ATOM 753 C CA . GLU A 1 97 ? 16.898 -9.375 -12.443 1.00 87.00 97 GLU A CA 1
ATOM 754 C C . GLU A 1 97 ? 16.555 -9.485 -13.931 1.00 87.00 97 GLU A C 1
ATOM 756 O O . GLU A 1 97 ? 17.443 -9.486 -14.785 1.00 87.00 97 GLU A O 1
ATOM 761 N N . LEU A 1 98 ? 15.266 -9.518 -14.279 1.00 82.44 98 LEU A N 1
ATOM 762 C CA . LEU A 1 98 ? 14.843 -9.501 -15.681 1.00 82.44 98 LEU A CA 1
ATOM 763 C C . LEU A 1 98 ? 15.303 -8.226 -16.400 1.00 82.44 98 LEU A C 1
ATOM 765 O O . LEU A 1 98 ? 15.703 -8.299 -17.563 1.00 82.44 98 LEU A O 1
ATOM 769 N N . GLY A 1 99 ? 15.294 -7.081 -15.712 1.00 80.12 99 GLY A N 1
ATOM 770 C CA . GLY A 1 99 ? 15.827 -5.823 -16.230 1.00 80.12 99 GLY A CA 1
ATOM 771 C C . GLY A 1 99 ? 17.327 -5.899 -16.529 1.00 80.12 99 GLY A C 1
ATOM 772 O O . GLY A 1 99 ? 17.757 -5.508 -17.616 1.00 80.12 99 GLY A O 1
ATOM 773 N N . LEU A 1 100 ? 18.120 -6.462 -15.610 1.00 86.12 100 LEU A N 1
ATOM 774 C CA . LEU A 1 100 ? 19.565 -6.650 -15.799 1.00 86.12 100 LEU A CA 1
ATOM 775 C C . LEU A 1 100 ? 19.880 -7.627 -16.939 1.00 86.12 100 LEU A C 1
ATOM 777 O O . LEU A 1 100 ? 20.768 -7.356 -17.750 1.00 86.12 100 LEU A O 1
ATOM 781 N N . ILE A 1 101 ? 19.124 -8.722 -17.054 1.00 86.12 101 ILE A N 1
ATOM 782 C CA . ILE A 1 101 ? 19.250 -9.682 -18.160 1.00 86.12 101 ILE A CA 1
ATOM 783 C C . ILE A 1 101 ? 18.921 -9.013 -19.499 1.00 86.12 101 ILE A C 1
ATOM 785 O O . ILE A 1 101 ? 19.664 -9.184 -20.465 1.00 86.12 101 ILE A O 1
ATOM 789 N N . ALA A 1 102 ? 17.841 -8.230 -19.568 1.00 79.94 102 ALA A N 1
ATOM 790 C CA . ALA A 1 102 ? 17.467 -7.511 -20.783 1.00 79.94 102 ALA A CA 1
ATOM 791 C C . ALA A 1 102 ? 18.558 -6.516 -21.215 1.00 79.94 102 ALA A C 1
ATOM 793 O O . ALA A 1 102 ? 18.925 -6.488 -22.389 1.00 79.94 102 ALA A O 1
ATOM 794 N N . ALA A 1 103 ? 19.132 -5.763 -20.269 1.00 81.56 103 ALA A N 1
ATOM 795 C CA . ALA A 1 103 ? 20.241 -4.846 -20.534 1.00 81.56 103 ALA A CA 1
ATOM 796 C C . ALA A 1 103 ? 21.510 -5.579 -21.006 1.00 81.56 103 ALA A C 1
ATOM 798 O O . ALA A 1 103 ? 22.188 -5.125 -21.933 1.00 81.56 103 ALA A O 1
ATOM 799 N N . LEU A 1 104 ? 21.819 -6.739 -20.417 1.00 85.81 104 LEU A N 1
ATOM 800 C CA . LEU A 1 104 ? 22.949 -7.574 -20.830 1.00 85.81 104 LEU A CA 1
ATOM 801 C C . LEU A 1 104 ? 22.771 -8.084 -22.264 1.00 85.81 104 LEU A C 1
ATOM 803 O O . LEU A 1 104 ? 23.688 -7.973 -23.076 1.00 85.81 104 LEU A O 1
ATOM 807 N N . ILE A 1 105 ? 21.581 -8.595 -22.587 1.00 83.56 105 ILE A N 1
ATOM 808 C CA . ILE A 1 105 ? 21.235 -9.063 -23.934 1.00 83.56 105 ILE A CA 1
ATOM 809 C C . ILE A 1 105 ? 21.324 -7.911 -24.942 1.00 83.56 105 ILE A C 1
ATOM 811 O O . ILE A 1 105 ? 21.949 -8.074 -25.990 1.00 83.56 105 ILE A O 1
ATOM 815 N N . GLY A 1 106 ? 20.773 -6.737 -24.614 1.00 79.12 106 GLY A N 1
ATOM 816 C CA . GLY A 1 106 ? 20.877 -5.539 -25.451 1.00 79.12 106 GLY A CA 1
ATOM 817 C C . GLY A 1 106 ? 22.331 -5.149 -25.723 1.00 79.12 106 GLY A C 1
ATOM 818 O O . GLY A 1 106 ? 22.713 -4.948 -26.874 1.00 79.12 106 GLY A O 1
ATOM 819 N N . THR A 1 107 ? 23.175 -5.162 -24.687 1.00 80.69 107 THR A N 1
ATOM 820 C CA . THR A 1 107 ? 24.614 -4.868 -24.808 1.00 80.69 107 THR A CA 1
ATOM 821 C C . THR A 1 107 ? 25.327 -5.863 -25.731 1.00 80.69 107 THR A C 1
ATOM 823 O O . THR A 1 107 ? 26.163 -5.467 -26.541 1.00 80.69 107 THR A O 1
ATOM 826 N N . VAL A 1 108 ? 24.991 -7.156 -25.653 1.00 83.12 108 VAL A N 1
ATOM 827 C CA . VAL A 1 108 ? 25.554 -8.184 -26.545 1.00 83.12 108 VAL A CA 1
ATOM 828 C C . VAL A 1 108 ? 25.116 -7.970 -27.996 1.00 83.12 108 VAL A C 1
ATOM 830 O O . VAL A 1 108 ? 25.945 -8.096 -28.896 1.00 83.12 108 VAL A O 1
ATOM 833 N N . PHE A 1 109 ? 23.854 -7.609 -28.239 1.00 82.31 109 PHE A N 1
ATOM 834 C CA . PHE A 1 109 ? 23.366 -7.311 -29.590 1.00 82.31 109 PHE A CA 1
ATOM 835 C C . PHE A 1 109 ? 24.017 -6.062 -30.192 1.00 82.31 109 PHE A C 1
ATOM 837 O O . PHE A 1 109 ? 24.408 -6.091 -31.358 1.00 82.31 109 PHE A O 1
ATOM 844 N N . ILE A 1 110 ? 24.248 -5.018 -29.391 1.00 78.50 110 ILE A N 1
ATOM 845 C CA . ILE A 1 110 ? 25.013 -3.838 -29.819 1.00 78.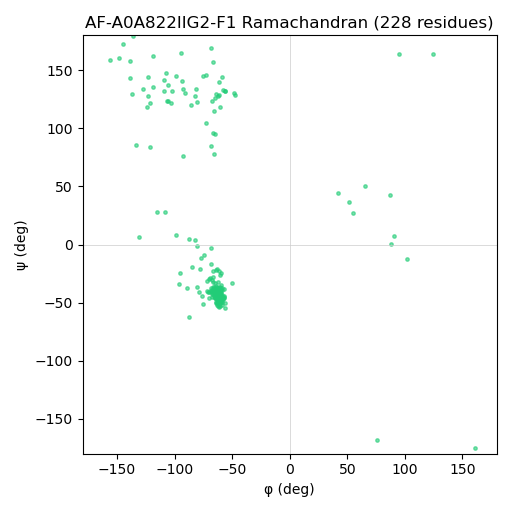50 110 ILE A CA 1
ATOM 846 C C . ILE A 1 110 ? 26.417 -4.239 -30.298 1.00 78.50 110 ILE A C 1
ATOM 848 O O . ILE A 1 110 ? 26.865 -3.776 -31.344 1.00 78.50 110 ILE A O 1
ATOM 852 N N . ILE A 1 111 ? 27.109 -5.130 -29.572 1.00 79.38 111 ILE A N 1
ATOM 853 C CA . ILE A 1 111 ? 28.445 -5.625 -29.965 1.00 79.38 111 ILE A CA 1
ATOM 854 C C . ILE A 1 111 ? 28.397 -6.370 -31.310 1.00 79.38 111 ILE A C 1
ATOM 856 O O . ILE A 1 111 ? 29.361 -6.323 -32.072 1.00 79.38 111 ILE A O 1
ATOM 860 N N . GLN A 1 112 ? 27.285 -7.044 -31.613 1.00 81.44 112 GLN A N 1
ATOM 861 C CA . GLN A 1 112 ? 27.073 -7.767 -32.872 1.00 81.44 112 GLN A CA 1
ATOM 862 C C . GLN A 1 112 ? 26.660 -6.855 -34.043 1.00 81.44 112 GLN A C 1
ATOM 864 O O . GLN A 1 112 ? 26.516 -7.347 -35.159 1.00 81.44 112 GLN A O 1
ATOM 869 N N . GLY A 1 113 ? 26.508 -5.545 -33.813 1.00 76.31 113 GLY A N 1
ATOM 870 C CA . GLY A 1 113 ? 26.100 -4.563 -34.824 1.00 76.31 113 GLY A CA 1
ATOM 871 C C . GLY A 1 113 ? 24.586 -4.345 -34.923 1.00 76.31 113 GLY A C 1
ATOM 872 O O . GLY A 1 113 ? 24.128 -3.626 -35.806 1.00 76.31 113 GLY A O 1
ATOM 873 N N . GLU A 1 114 ? 23.797 -4.929 -34.017 1.00 80.12 114 GLU A N 1
ATOM 874 C CA . GLU A 1 114 ? 22.336 -4.798 -33.984 1.00 80.12 114 GLU A CA 1
ATOM 875 C C . GLU A 1 114 ? 21.911 -3.639 -33.064 1.00 80.12 114 GLU A C 1
ATOM 877 O O . GLU A 1 114 ? 21.444 -3.828 -31.938 1.00 80.12 114 GLU A O 1
ATOM 882 N N . TYR A 1 115 ? 22.073 -2.404 -33.548 1.00 77.44 115 TYR A N 1
ATOM 883 C CA . TYR A 1 115 ? 21.856 -1.174 -32.766 1.00 77.44 115 TYR A CA 1
ATOM 884 C C . TYR A 1 115 ? 20.391 -0.904 -32.381 1.00 77.44 115 TYR A C 1
ATOM 886 O O . TYR A 1 115 ? 20.129 -0.125 -31.470 1.00 77.44 115 TYR A O 1
ATOM 894 N N . ILE A 1 116 ? 19.425 -1.555 -33.041 1.00 80.38 116 ILE A N 1
ATOM 895 C CA . ILE A 1 116 ? 17.984 -1.398 -32.763 1.00 80.38 116 ILE A CA 1
ATOM 896 C C . ILE A 1 116 ? 17.558 -2.184 -31.508 1.00 80.38 116 ILE A C 1
ATOM 898 O O . ILE A 1 116 ? 16.545 -1.862 -30.881 1.00 80.38 116 ILE A O 1
ATOM 902 N N . ALA A 1 117 ? 18.332 -3.190 -31.092 1.00 78.12 117 ALA A N 1
ATOM 903 C CA . ALA A 1 117 ? 18.000 -4.001 -29.923 1.00 78.12 117 ALA A CA 1
ATOM 904 C C . ALA A 1 117 ? 17.971 -3.175 -28.621 1.00 78.12 117 ALA A C 1
ATOM 906 O O . ALA A 1 117 ? 17.093 -3.373 -27.781 1.00 78.12 117 ALA A O 1
ATOM 907 N N . ASP A 1 118 ? 18.888 -2.217 -28.482 1.00 76.56 118 ASP A N 1
ATOM 908 C CA . ASP A 1 118 ? 19.016 -1.330 -27.320 1.00 76.56 118 ASP A CA 1
ATOM 909 C C . ASP A 1 118 ? 17.800 -0.408 -27.097 1.00 76.56 118 ASP A C 1
ATOM 911 O O . ASP A 1 118 ? 17.220 -0.439 -26.005 1.00 76.56 118 ASP A O 1
ATOM 915 N N . PRO A 1 119 ? 17.320 0.364 -28.094 1.00 83.25 119 PRO A N 1
ATOM 916 C CA . PRO A 1 119 ?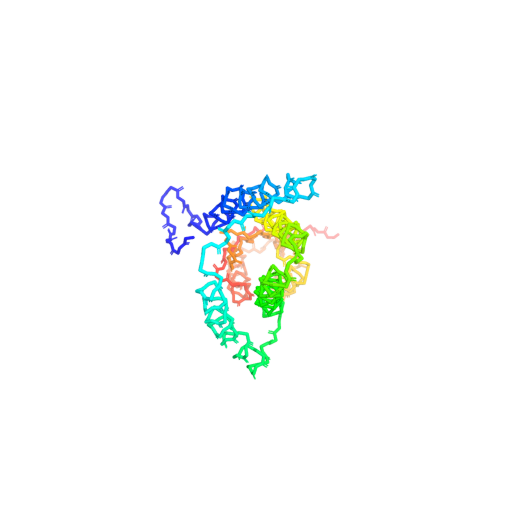 16.134 1.190 -27.913 1.00 83.25 119 PRO A CA 1
ATOM 917 C C . PRO A 1 119 ? 14.855 0.371 -27.704 1.00 83.25 119 PRO A C 1
ATOM 919 O O . PRO A 1 119 ? 13.998 0.791 -26.926 1.00 83.25 119 PRO A O 1
ATOM 922 N N . ILE A 1 120 ? 14.724 -0.818 -28.310 1.00 86.44 120 ILE A N 1
ATOM 923 C CA . ILE A 1 120 ? 13.590 -1.715 -28.026 1.00 86.44 120 ILE A CA 1
ATOM 924 C C . ILE A 1 120 ? 13.623 -2.169 -26.562 1.00 86.44 120 ILE A C 1
ATOM 926 O O . ILE A 1 120 ? 12.620 -2.040 -25.857 1.00 86.44 120 ILE A O 1
ATOM 930 N N . ALA A 1 121 ? 14.768 -2.670 -26.089 1.00 80.75 121 ALA A N 1
ATOM 931 C CA . ALA A 1 121 ? 14.929 -3.102 -24.703 1.00 80.75 121 ALA A CA 1
ATOM 932 C C . ALA A 1 121 ? 14.663 -1.948 -23.722 1.00 80.75 121 ALA A C 1
ATOM 934 O O . ALA A 1 121 ? 13.916 -2.115 -22.756 1.00 80.75 121 ALA A O 1
ATOM 935 N N . SER A 1 122 ? 15.189 -0.758 -24.016 1.00 83.12 122 SER A N 1
ATOM 936 C CA . SER A 1 122 ? 14.987 0.452 -23.215 1.00 83.12 122 SER A CA 1
ATOM 937 C C . SER A 1 122 ? 13.515 0.857 -23.121 1.00 83.12 122 SER A C 1
ATOM 939 O O . SER A 1 122 ? 13.043 1.185 -22.036 1.00 83.12 122 SER A O 1
ATOM 941 N N . ILE A 1 123 ? 12.755 0.773 -24.218 1.00 90.19 123 ILE A N 1
ATOM 942 C CA . ILE A 1 123 ? 11.307 1.043 -24.229 1.00 90.19 123 ILE A CA 1
ATOM 943 C C . ILE A 1 123 ? 10.540 0.022 -23.388 1.00 90.19 123 ILE A C 1
ATOM 945 O O . ILE A 1 123 ? 9.651 0.399 -22.620 1.00 90.19 123 ILE A O 1
ATOM 949 N N . VAL A 1 124 ? 10.885 -1.263 -23.494 1.00 86.19 124 VAL A N 1
ATOM 950 C CA . VAL A 1 124 ? 10.264 -2.319 -22.678 1.00 86.19 124 VAL A CA 1
ATOM 951 C C . VAL A 1 124 ? 10.510 -2.054 -21.192 1.00 86.19 124 VAL A C 1
ATOM 953 O O . VAL A 1 124 ? 9.562 -2.038 -20.405 1.00 86.19 124 VAL A O 1
ATOM 956 N N . VAL A 1 125 ? 11.756 -1.766 -20.809 1.00 81.81 125 VAL A N 1
ATOM 957 C CA . VAL A 1 125 ? 12.123 -1.440 -19.423 1.00 81.81 125 VAL A CA 1
ATOM 958 C C . VAL A 1 125 ? 11.412 -0.169 -18.952 1.00 81.81 125 VAL A C 1
ATOM 960 O O . VAL A 1 125 ? 10.796 -0.176 -17.886 1.00 81.81 125 VAL A O 1
ATOM 963 N N . ALA A 1 126 ? 11.401 0.897 -19.757 1.00 87.88 126 ALA A N 1
ATOM 964 C CA . ALA A 1 126 ? 10.693 2.138 -19.444 1.00 87.88 126 ALA A CA 1
ATOM 965 C C . ALA A 1 126 ? 9.193 1.904 -19.205 1.00 87.88 126 ALA A C 1
ATOM 967 O O . ALA A 1 126 ? 8.619 2.499 -18.288 1.00 87.88 126 ALA A O 1
ATOM 968 N N . THR A 1 127 ? 8.572 1.006 -19.978 1.00 89.31 127 THR A N 1
ATOM 969 C CA . THR A 1 127 ? 7.162 0.611 -19.825 1.00 89.31 127 THR A CA 1
ATOM 970 C C . THR A 1 127 ? 6.915 -0.096 -18.497 1.00 89.31 127 THR A C 1
ATOM 972 O O . THR A 1 127 ? 5.970 0.250 -17.785 1.00 89.31 127 THR A O 1
ATOM 975 N N . ILE A 1 128 ? 7.773 -1.051 -18.131 1.00 82.69 128 ILE A N 1
ATOM 976 C CA . ILE A 1 128 ? 7.683 -1.775 -16.855 1.00 82.69 128 ILE A CA 1
ATOM 977 C C . ILE A 1 128 ? 7.840 -0.800 -15.681 1.00 82.69 128 ILE A C 1
ATOM 979 O O . ILE A 1 128 ? 7.033 -0.817 -14.749 1.00 82.69 128 ILE A O 1
ATOM 983 N N . ILE A 1 129 ? 8.827 0.099 -15.752 1.00 84.06 129 ILE A N 1
ATOM 984 C CA . ILE A 1 129 ? 9.058 1.132 -14.735 1.00 84.06 129 ILE A CA 1
ATOM 985 C C . ILE A 1 129 ? 7.828 2.042 -14.601 1.00 84.06 129 ILE A C 1
ATOM 987 O O . ILE A 1 129 ? 7.361 2.260 -13.483 1.00 84.06 129 ILE A O 1
ATOM 991 N N . ALA A 1 130 ? 7.259 2.529 -15.712 1.00 88.81 130 ALA A N 1
ATOM 992 C CA . ALA A 1 130 ? 6.051 3.361 -15.695 1.00 88.81 130 ALA A CA 1
ATOM 993 C C . ALA A 1 130 ? 4.862 2.642 -15.045 1.00 88.81 130 ALA A C 1
ATOM 995 O O . ALA A 1 130 ? 4.169 3.215 -14.202 1.00 88.81 130 ALA A O 1
ATOM 996 N N . TYR A 1 131 ? 4.634 1.381 -15.416 1.00 86.19 131 TYR A N 1
ATOM 997 C CA . TYR A 1 131 ? 3.557 0.566 -14.861 1.00 86.19 131 TYR A 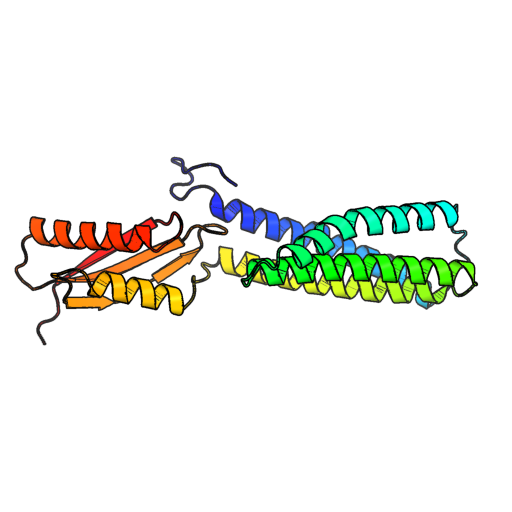CA 1
ATOM 998 C C . TYR A 1 131 ? 3.692 0.411 -13.339 1.00 86.19 131 TYR A C 1
ATOM 1000 O O . TYR A 1 131 ? 2.729 0.647 -12.601 1.00 86.19 131 TYR A O 1
ATOM 1008 N N . ASN A 1 132 ? 4.902 0.107 -12.861 1.00 81.88 132 ASN A N 1
ATOM 1009 C CA . ASN A 1 132 ? 5.195 0.002 -11.433 1.00 81.88 132 ASN A CA 1
ATOM 1010 C C . ASN A 1 132 ? 5.012 1.347 -10.711 1.00 81.88 132 ASN A C 1
ATOM 1012 O O . ASN A 1 132 ? 4.423 1.379 -9.629 1.00 81.88 132 ASN A O 1
ATOM 1016 N N . ALA A 1 133 ? 5.430 2.463 -11.322 1.00 85.75 133 ALA A N 1
ATOM 1017 C CA . ALA A 1 133 ? 5.224 3.807 -10.774 1.00 85.75 133 ALA A CA 1
ATOM 1018 C C . ALA A 1 133 ? 3.735 4.110 -10.553 1.00 85.75 133 ALA A C 1
ATOM 1020 O O . ALA A 1 133 ? 3.351 4.588 -9.485 1.00 85.75 133 ALA A O 1
ATOM 1021 N N . ILE A 1 134 ? 2.885 3.794 -11.538 1.00 88.81 134 ILE A N 1
ATOM 1022 C CA . ILE A 1 134 ? 1.431 3.998 -11.451 1.00 88.81 134 ILE A CA 1
ATOM 1023 C C . ILE A 1 134 ? 0.824 3.129 -10.344 1.00 88.81 134 ILE A C 1
ATOM 1025 O O . ILE A 1 134 ? -0.023 3.607 -9.584 1.00 88.81 134 ILE A O 1
ATOM 1029 N N . GLY A 1 135 ? 1.250 1.867 -10.237 1.00 87.06 135 GLY A N 1
ATOM 1030 C CA . GLY A 1 135 ? 0.816 0.963 -9.171 1.00 87.06 135 GLY A CA 1
ATOM 1031 C C . GLY A 1 135 ? 1.153 1.515 -7.786 1.00 87.06 135 GLY A C 1
ATOM 1032 O O . GLY A 1 135 ? 0.260 1.691 -6.954 1.00 87.06 135 GLY A O 1
ATOM 1033 N N . LEU A 1 136 ? 2.420 1.883 -7.580 1.00 85.69 136 LEU A N 1
ATOM 1034 C CA . LEU A 1 136 ? 2.910 2.440 -6.322 1.00 85.69 136 LEU A CA 1
ATOM 1035 C C . LEU A 1 136 ? 2.219 3.764 -5.977 1.00 85.69 136 LEU A C 1
ATOM 1037 O O . LEU A 1 136 ? 1.862 3.995 -4.820 1.00 85.69 136 LEU A O 1
ATOM 1041 N N . PHE A 1 137 ? 1.983 4.619 -6.974 1.00 89.56 137 PHE A N 1
ATOM 1042 C CA . PHE A 1 137 ? 1.253 5.870 -6.802 1.00 89.56 137 PHE A CA 1
ATOM 1043 C C . PHE A 1 137 ? -0.172 5.620 -6.302 1.00 89.56 137 PHE A C 1
ATOM 1045 O O . PHE A 1 137 ? -0.574 6.178 -5.282 1.00 89.56 137 PHE A O 1
ATOM 1052 N N . ARG A 1 138 ? -0.933 4.757 -6.988 1.00 90.06 138 ARG A N 1
ATOM 1053 C CA . ARG A 1 138 ? -2.326 4.443 -6.626 1.00 90.06 138 ARG A CA 1
ATOM 1054 C C . ARG A 1 138 ? -2.423 3.827 -5.238 1.00 90.06 138 ARG A C 1
ATOM 1056 O O . ARG A 1 138 ? -3.303 4.198 -4.463 1.00 90.06 138 ARG A O 1
ATOM 1063 N N . GLU A 1 139 ? -1.514 2.914 -4.919 1.00 87.94 139 GLU A N 1
ATOM 1064 C CA . GLU A 1 139 ? -1.462 2.287 -3.607 1.00 87.94 139 GLU A CA 1
ATOM 1065 C C . GLU A 1 139 ? -1.191 3.315 -2.501 1.00 87.94 139 GLU A C 1
ATOM 1067 O O . GLU A 1 139 ? -1.981 3.426 -1.561 1.00 87.94 139 GLU A O 1
ATOM 1072 N N . ASN A 1 140 ? -0.140 4.125 -2.624 1.00 88.81 140 ASN A N 1
ATOM 1073 C CA . ASN A 1 140 ? 0.193 5.120 -1.602 1.00 88.81 140 ASN A CA 1
ATOM 1074 C C . ASN A 1 140 ? -0.870 6.213 -1.480 1.00 88.81 140 ASN A C 1
ATOM 1076 O O . ASN A 1 140 ? -1.192 6.629 -0.366 1.00 88.81 140 ASN A O 1
ATOM 1080 N N . LEU A 1 141 ? -1.474 6.625 -2.597 1.00 91.56 141 LEU A N 1
ATOM 1081 C CA . LEU A 1 141 ? -2.608 7.541 -2.587 1.00 91.56 141 LEU A CA 1
ATOM 1082 C C . LEU A 1 141 ? -3.793 6.945 -1.818 1.00 91.56 141 LEU A C 1
ATOM 1084 O O . LEU A 1 141 ? -4.380 7.630 -0.986 1.00 91.56 141 LEU A O 1
ATOM 1088 N N . SER A 1 142 ? -4.110 5.664 -2.026 1.00 91.50 142 SER A N 1
ATOM 1089 C CA . SER A 1 142 ? -5.196 5.006 -1.290 1.00 91.50 142 SER A CA 1
ATOM 1090 C C . SER A 1 142 ? -4.954 5.005 0.224 1.00 91.50 142 SER A C 1
ATOM 1092 O O . SER A 1 142 ? -5.876 5.276 0.990 1.00 91.50 142 SER A O 1
ATOM 1094 N N . PHE A 1 143 ? -3.712 4.792 0.675 1.00 90.81 143 PHE A N 1
ATOM 1095 C CA . PHE A 1 143 ? -3.366 4.885 2.095 1.00 90.81 143 PHE A CA 1
ATOM 1096 C C . PHE A 1 143 ? -3.544 6.302 2.654 1.00 90.81 143 PHE A C 1
ATOM 1098 O O . PHE A 1 143 ? -3.965 6.456 3.798 1.00 90.81 143 PHE A O 1
ATOM 1105 N N . LEU A 1 144 ? -3.255 7.340 1.866 1.00 90.62 144 LEU A N 1
ATOM 1106 C CA . LEU A 1 144 ? -3.492 8.731 2.270 1.00 90.62 144 LEU A CA 1
ATOM 1107 C C . LEU A 1 144 ? -4.984 9.083 2.334 1.00 90.62 144 LEU A C 1
ATOM 1109 O O . LEU A 1 144 ? -5.371 9.904 3.161 1.00 90.62 144 LEU A O 1
ATOM 1113 N N . LEU A 1 145 ? -5.809 8.435 1.509 1.00 93.56 145 LEU A N 1
ATOM 1114 C CA . LEU A 1 145 ? -7.268 8.580 1.489 1.00 93.56 145 LEU A CA 1
ATOM 1115 C C . LEU A 1 145 ? -7.993 7.737 2.556 1.00 93.56 145 LEU A C 1
ATOM 1117 O O . LEU A 1 145 ? -9.220 7.723 2.573 1.00 93.56 145 LEU A O 1
ATOM 1121 N N . GLY A 1 146 ? -7.265 7.037 3.432 1.00 92.31 146 GLY A N 1
ATOM 1122 C CA . GLY A 1 146 ? -7.860 6.239 4.510 1.00 92.31 146 GLY A CA 1
ATOM 1123 C C . GLY A 1 146 ? -8.226 4.810 4.100 1.00 92.31 146 GLY A C 1
ATOM 1124 O O . GLY A 1 146 ? -9.293 4.311 4.449 1.00 92.31 146 GLY A O 1
ATOM 1125 N N . ARG A 1 147 ? -7.352 4.130 3.342 1.00 93.69 147 ARG A N 1
ATOM 1126 C CA . ARG A 1 147 ? -7.525 2.714 2.965 1.00 93.69 147 ARG A CA 1
ATOM 1127 C C . ARG A 1 147 ? -7.886 1.849 4.179 1.00 93.69 147 ARG A C 1
ATOM 1129 O O . ARG A 1 147 ? -7.188 1.874 5.191 1.00 93.69 147 ARG A O 1
ATOM 1136 N N . SER A 1 148 ? -8.930 1.036 4.026 1.00 93.88 148 SER A N 1
ATOM 1137 C CA . SER A 1 148 ? -9.365 0.056 5.026 1.00 93.88 148 SER A CA 1
ATOM 1138 C C . SER A 1 148 ? -8.410 -1.150 5.110 1.00 93.88 148 SER A C 1
ATOM 1140 O O . SER A 1 148 ? -7.901 -1.582 4.070 1.00 93.88 148 SER A O 1
ATOM 1142 N N . PRO A 1 149 ? -8.210 -1.751 6.304 1.00 90.88 149 PRO A N 1
ATOM 1143 C CA . PRO A 1 149 ? -7.461 -3.002 6.482 1.00 90.88 149 PRO A CA 1
ATOM 1144 C C . PRO A 1 149 ? -8.145 -4.244 5.893 1.00 90.88 149 PRO A C 1
ATOM 1146 O O . PRO A 1 149 ? -7.566 -5.329 5.902 1.00 90.88 149 PRO A O 1
ATOM 1149 N N . GLY A 1 150 ? -9.349 -4.089 5.340 1.00 92.50 150 GLY A N 1
ATOM 1150 C CA . GLY A 1 150 ? -10.067 -5.142 4.636 1.00 92.50 150 GLY A CA 1
ATOM 1151 C C . GLY A 1 150 ? -11.065 -5.901 5.517 1.00 92.50 150 GLY A C 1
ATOM 1152 O O . GLY A 1 150 ? -11.017 -5.829 6.746 1.00 92.50 150 GLY A O 1
ATOM 1153 N N . PRO A 1 151 ? -11.995 -6.639 4.887 1.00 93.94 151 PRO A N 1
ATOM 1154 C CA . PRO A 1 151 ? -13.156 -7.214 5.567 1.00 93.94 151 PRO A CA 1
ATOM 1155 C C . PRO A 1 151 ? -12.796 -8.322 6.561 1.00 93.94 151 PRO A C 1
ATOM 1157 O O . PRO A 1 151 ? -13.482 -8.489 7.563 1.00 93.94 151 PRO A O 1
ATOM 1160 N N . GLU A 1 152 ? -11.720 -9.070 6.311 1.00 93.25 152 GLU A N 1
ATOM 1161 C CA . GLU A 1 152 ? -11.280 -10.158 7.189 1.00 93.25 152 GLU A CA 1
ATOM 1162 C C . GLU A 1 152 ? -10.852 -9.634 8.565 1.00 93.25 152 GLU A C 1
ATOM 1164 O O . GLU A 1 152 ? -11.304 -10.146 9.589 1.00 93.25 152 GLU A O 1
ATOM 1169 N N . LEU A 1 153 ? -10.050 -8.562 8.595 1.00 91.88 153 LEU A N 1
ATOM 1170 C CA . LEU A 1 153 ? -9.623 -7.940 9.846 1.00 91.88 153 LEU A CA 1
ATOM 1171 C C . LEU A 1 153 ? -10.801 -7.283 10.570 1.00 91.88 153 LEU A C 1
ATOM 1173 O O . LEU A 1 153 ? -10.927 -7.450 11.779 1.00 91.88 153 LEU A O 1
ATOM 1177 N N . LEU A 1 154 ? -11.682 -6.585 9.843 1.00 94.81 154 LEU A N 1
ATOM 1178 C CA . LEU A 1 154 ? -12.873 -5.964 10.435 1.00 94.81 154 LEU A CA 1
ATOM 1179 C C . LEU A 1 154 ? -13.783 -7.002 11.101 1.00 94.81 154 LEU A C 1
ATOM 1181 O O . LEU A 1 154 ? -14.184 -6.813 12.245 1.00 94.81 154 LEU A O 1
ATOM 1185 N N . LYS A 1 155 ? -14.031 -8.130 10.428 1.00 95.75 155 LYS A N 1
ATOM 1186 C CA . LYS A 1 155 ? -14.830 -9.233 10.972 1.00 95.75 155 LYS A CA 1
ATOM 1187 C C . LYS A 1 155 ? -14.160 -9.897 12.175 1.00 95.75 155 LYS A C 1
ATOM 1189 O O . LYS A 1 155 ? -14.832 -10.284 13.125 1.00 95.75 155 LYS A O 1
ATOM 1194 N N . ASN A 1 156 ? -12.836 -10.041 12.153 1.00 95.06 156 ASN A N 1
ATOM 1195 C CA . ASN A 1 156 ? -12.102 -10.554 13.307 1.00 95.06 156 ASN A CA 1
ATOM 1196 C C . ASN A 1 156 ? -12.268 -9.636 14.528 1.00 95.06 156 ASN A C 1
ATOM 1198 O O . ASN A 1 156 ? -12.567 -10.112 15.618 1.00 95.06 156 ASN A O 1
ATOM 1202 N N . VAL A 1 157 ? -12.130 -8.323 14.330 1.00 95.62 157 VAL A N 1
ATOM 1203 C CA . VAL A 1 157 ? -12.318 -7.323 15.387 1.00 95.62 157 VAL A CA 1
ATOM 1204 C C . VAL A 1 157 ? -13.755 -7.330 15.924 1.00 95.62 157 VAL A C 1
ATOM 1206 O O . VAL A 1 157 ? -13.943 -7.312 17.139 1.00 95.62 157 VAL A O 1
ATOM 1209 N N . GLU A 1 158 ? -14.753 -7.419 15.044 1.00 97.12 158 GLU A N 1
ATOM 1210 C CA . GLU A 1 158 ? -16.168 -7.559 15.413 1.00 97.12 158 GLU A CA 1
ATOM 1211 C C . GLU A 1 158 ? -16.401 -8.780 16.314 1.00 97.12 158 GLU A C 1
ATOM 1213 O O . GLU A 1 158 ? -16.964 -8.660 17.401 1.00 97.12 158 GLU A O 1
ATOM 1218 N N . ASN A 1 159 ? -15.896 -9.948 15.907 1.00 97.50 159 ASN A N 1
ATOM 1219 C CA . ASN A 1 159 ? -16.029 -11.184 16.678 1.00 97.50 159 ASN A CA 1
ATOM 1220 C C . ASN A 1 159 ? -15.345 -11.091 18.050 1.00 97.50 159 ASN A C 1
ATOM 1222 O O . ASN A 1 159 ? -15.860 -11.620 19.034 1.00 97.50 159 ASN A O 1
ATOM 1226 N N . ILE A 1 160 ? -14.187 -10.426 18.129 1.00 96.81 160 ILE A N 1
ATOM 1227 C CA . ILE A 1 160 ? -13.482 -10.204 19.396 1.00 96.81 160 ILE A CA 1
ATOM 1228 C C . ILE A 1 160 ? -14.325 -9.331 20.323 1.00 96.81 160 ILE A C 1
ATOM 1230 O O . ILE A 1 160 ? -14.495 -9.689 21.489 1.00 96.81 160 ILE A O 1
ATOM 1234 N N . ALA A 1 161 ? -14.879 -8.229 19.819 1.00 97.12 161 ALA A N 1
ATOM 1235 C CA . ALA A 1 161 ? -15.730 -7.344 20.605 1.00 97.12 161 ALA A CA 1
ATOM 1236 C C . ALA A 1 161 ? -17.001 -8.061 21.095 1.00 97.12 161 ALA A C 1
ATOM 1238 O O . ALA A 1 161 ? -17.296 -8.020 22.287 1.00 97.12 161 ALA A O 1
ATOM 1239 N N . LEU A 1 162 ? -17.679 -8.816 20.223 1.00 97.38 162 LEU A N 1
ATOM 1240 C CA . LEU A 1 162 ? -18.850 -9.632 20.580 1.00 97.38 162 LEU A CA 1
ATOM 1241 C C . LEU A 1 162 ? -18.540 -10.756 21.583 1.00 97.38 162 LEU A C 1
ATOM 1243 O O . LEU A 1 162 ? -19.443 -11.249 22.254 1.00 97.38 162 LEU A O 1
ATOM 1247 N N . SER A 1 163 ? -17.278 -11.181 21.702 1.00 97.50 163 SER A N 1
ATOM 1248 C CA . SER A 1 163 ? -16.872 -12.203 22.677 1.00 97.50 163 SER A CA 1
ATOM 1249 C C . SER A 1 163 ? -16.759 -11.680 24.114 1.00 97.50 163 SER A C 1
ATOM 1251 O O . SER A 1 163 ? -16.592 -12.476 25.044 1.00 97.50 163 SER A O 1
ATOM 1253 N N . VAL A 1 164 ? -16.800 -10.358 24.311 1.00 97.69 164 VAL A N 1
ATOM 1254 C CA . VAL A 1 164 ? -16.715 -9.736 25.636 1.00 97.69 164 VAL A CA 1
ATOM 1255 C C . VAL A 1 164 ? -18.086 -9.755 26.301 1.00 97.69 164 VAL A C 1
ATOM 1257 O O . VAL A 1 164 ? -19.086 -9.306 25.743 1.00 97.69 164 VAL A O 1
ATOM 1260 N N . GLN A 1 165 ? -18.136 -10.273 27.527 1.00 96.56 165 GLN A N 1
ATOM 1261 C CA . GLN A 1 165 ? -19.376 -10.347 28.290 1.00 96.56 165 GLN A CA 1
ATOM 1262 C C . GLN A 1 165 ? -19.939 -8.941 28.545 1.00 96.56 165 GLN A C 1
ATOM 1264 O O . GLN A 1 165 ? -19.242 -8.075 29.063 1.00 96.56 165 GLN A O 1
ATOM 1269 N N . GLY A 1 166 ? -21.218 -8.745 28.220 1.00 94.56 166 GLY A N 1
ATOM 1270 C CA . GLY A 1 166 ? -21.914 -7.462 28.371 1.00 94.56 166 GLY A CA 1
ATOM 1271 C C . GLY A 1 166 ? -22.072 -6.67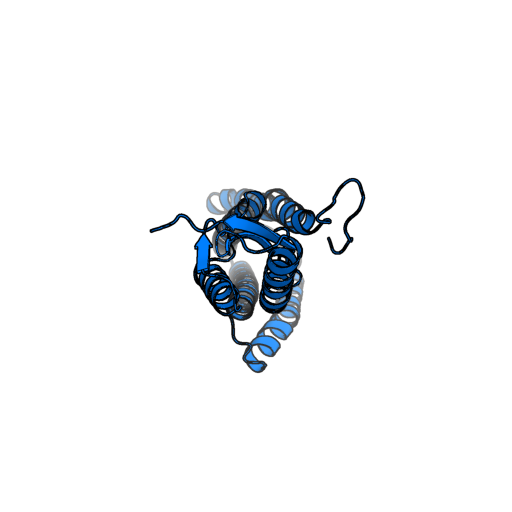8 27.066 1.00 94.56 166 GLY A C 1
ATOM 1272 O O . GLY A 1 166 ? -22.895 -5.766 27.022 1.00 94.56 166 GLY A O 1
ATOM 1273 N N . VAL A 1 167 ? -21.366 -7.070 25.999 1.00 97.06 167 VAL A N 1
ATOM 1274 C CA . VAL A 1 167 ? -21.595 -6.557 24.642 1.00 97.06 167 VAL A CA 1
ATOM 1275 C C . VAL A 1 167 ? -22.781 -7.294 24.016 1.00 97.06 167 VAL A C 1
ATOM 1277 O O . VAL A 1 167 ? -22.791 -8.520 23.932 1.00 97.06 167 VAL A O 1
ATOM 1280 N N . ILE A 1 168 ? -23.796 -6.542 23.596 1.00 95.62 168 ILE A N 1
ATOM 1281 C CA . ILE A 1 168 ? -25.019 -7.054 22.956 1.00 95.62 168 ILE A CA 1
ATOM 1282 C C . ILE A 1 168 ? -24.905 -6.982 21.431 1.00 95.62 168 ILE A C 1
ATOM 1284 O O . ILE A 1 168 ? -25.417 -7.848 20.724 1.00 95.62 168 ILE A O 1
ATOM 1288 N N . GLY A 1 169 ? -24.224 -5.954 20.934 1.00 96.00 169 GLY A N 1
ATOM 1289 C CA . GLY A 1 169 ? -24.105 -5.644 19.518 1.00 96.00 169 GLY A CA 1
ATOM 1290 C C . GLY A 1 169 ? -22.850 -4.831 19.237 1.00 96.00 169 GLY A C 1
ATOM 1291 O O . GLY A 1 169 ? -22.271 -4.222 20.139 1.00 96.00 169 GLY A O 1
ATOM 1292 N N . VAL A 1 170 ? -22.409 -4.869 17.984 1.00 96.81 170 VAL A N 1
ATOM 1293 C CA . VAL A 1 170 ? -21.293 -4.069 17.476 1.00 96.81 170 VAL A CA 1
ATOM 1294 C C . VAL A 1 170 ? -21.698 -3.528 16.113 1.00 96.81 170 VAL A C 1
ATOM 1296 O O . VAL A 1 170 ? -22.131 -4.285 15.243 1.00 96.81 170 VAL A O 1
ATOM 1299 N N . HIS A 1 171 ? -21.540 -2.226 15.906 1.00 95.12 171 HIS A N 1
ATOM 1300 C CA . HIS A 1 171 ? -21.864 -1.560 14.645 1.00 95.12 171 HIS A CA 1
ATOM 1301 C C . HIS A 1 171 ? -20.892 -0.421 14.359 1.00 95.12 171 HIS A C 1
ATOM 1303 O O . HIS A 1 171 ? -20.013 -0.091 15.153 1.00 95.12 171 HIS A O 1
ATOM 1309 N N . GLU A 1 172 ? -21.013 0.143 13.156 1.00 94.94 172 GLU A N 1
ATOM 1310 C CA . GLU A 1 172 ? -20.202 1.276 12.698 1.00 94.94 172 GLU A CA 1
ATOM 1311 C C . GLU A 1 172 ? -18.686 1.088 12.863 1.00 94.94 172 GLU A C 1
ATOM 1313 O O . GLU A 1 172 ? -17.945 2.037 13.120 1.00 94.94 172 GLU A O 1
ATOM 1318 N N . ILE A 1 173 ? -18.197 -0.139 12.659 1.00 95.81 173 ILE A N 1
ATOM 1319 C CA . ILE A 1 173 ? -16.760 -0.403 12.651 1.00 95.81 173 ILE A CA 1
ATOM 1320 C C . ILE A 1 173 ? -16.139 0.317 11.451 1.00 95.81 173 ILE A C 1
ATOM 1322 O O . ILE A 1 173 ? -16.401 -0.011 10.291 1.00 95.81 173 ILE A O 1
ATOM 1326 N N . ARG A 1 174 ? -15.279 1.294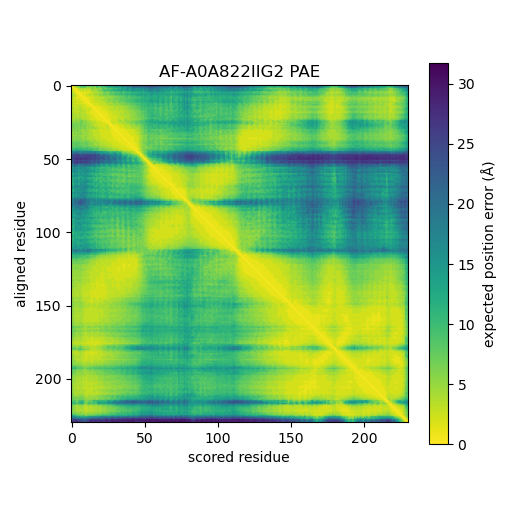 11.731 1.00 95.50 174 ARG A N 1
ATOM 1327 C CA . ARG A 1 174 ? -14.499 2.028 10.734 1.00 95.50 174 ARG A CA 1
ATOM 1328 C C . ARG A 1 174 ? -13.033 1.882 11.077 1.00 95.50 174 ARG A C 1
ATOM 1330 O O . ARG A 1 174 ? -12.623 2.165 12.196 1.00 95.50 174 ARG A O 1
ATOM 1337 N N . ALA A 1 175 ? -12.233 1.456 10.110 1.00 94.75 175 ALA A N 1
ATOM 1338 C CA . ALA A 1 175 ? -10.796 1.369 10.296 1.00 94.75 175 ALA A CA 1
ATOM 1339 C C . ALA A 1 175 ? -10.054 1.845 9.055 1.00 94.75 175 ALA A C 1
ATOM 1341 O O . ALA A 1 175 ? -10.468 1.570 7.927 1.00 94.75 175 ALA A O 1
ATOM 1342 N N . GLU A 1 176 ? -8.935 2.514 9.286 1.00 94.38 176 GLU A N 1
ATOM 1343 C CA . GLU A 1 176 ? -8.036 3.018 8.259 1.00 94.38 176 GLU A CA 1
ATOM 1344 C C . GLU A 1 176 ? -6.578 2.793 8.659 1.00 94.38 176 GLU A C 1
ATOM 1346 O O . GLU A 1 176 ? -6.234 2.677 9.837 1.00 94.38 176 GLU A O 1
ATOM 1351 N N . TYR A 1 177 ? -5.690 2.780 7.674 1.00 92.12 177 TYR A N 1
ATOM 1352 C CA . TYR A 1 177 ? -4.257 2.836 7.927 1.00 92.12 177 TYR A CA 1
ATOM 1353 C C . TYR A 1 177 ? -3.783 4.280 8.166 1.00 92.12 177 TYR A C 1
ATOM 1355 O O . TYR A 1 177 ? -4.071 5.206 7.402 1.00 92.12 177 TYR A O 1
ATOM 1363 N N . ILE A 1 178 ? -2.970 4.474 9.204 1.00 89.56 178 ILE A N 1
ATOM 1364 C CA . ILE A 1 178 ? -2.285 5.744 9.521 1.00 89.56 178 ILE A CA 1
ATOM 1365 C C . ILE A 1 178 ? -0.757 5.615 9.402 1.00 89.56 178 ILE A C 1
ATOM 1367 O O . ILE A 1 178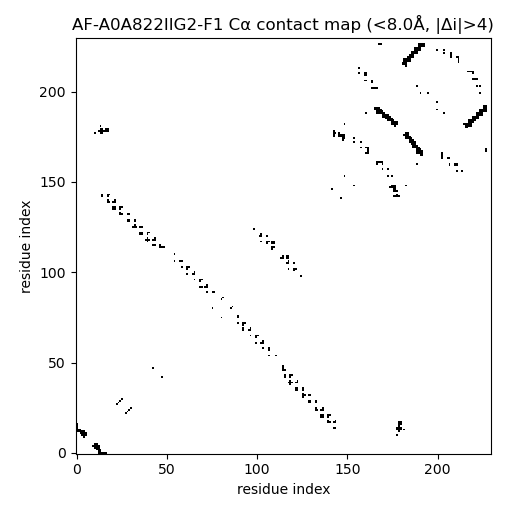 ? 0.024 6.324 10.035 1.00 89.56 178 ILE A O 1
ATOM 1371 N N . GLY A 1 179 ? -0.322 4.706 8.537 1.00 84.25 179 GLY A N 1
ATOM 1372 C CA . GLY A 1 179 ? 1.059 4.343 8.247 1.00 84.25 179 GLY A CA 1
ATOM 1373 C C . GLY A 1 179 ? 1.086 2.965 7.579 1.00 84.25 179 GLY A C 1
ATOM 1374 O O . GLY A 1 179 ? 0.018 2.418 7.318 1.00 84.25 179 GLY A O 1
ATOM 1375 N N . PRO A 1 180 ? 2.267 2.386 7.317 1.00 75.56 180 PRO A N 1
ATOM 1376 C CA . PRO A 1 180 ? 2.363 1.080 6.658 1.00 75.56 180 PRO A CA 1
ATOM 1377 C C . PRO A 1 180 ? 1.722 -0.059 7.463 1.00 75.56 180 PRO A C 1
ATOM 1379 O O . PRO A 1 180 ? 1.085 -0.934 6.894 1.00 75.56 180 PRO A O 1
ATOM 1382 N N . ASP A 1 181 ? 1.865 -0.019 8.792 1.00 79.94 181 ASP A N 1
ATOM 1383 C CA . ASP A 1 181 ? 1.465 -1.115 9.686 1.00 79.94 181 ASP A CA 1
ATOM 1384 C C . ASP A 1 181 ? 0.607 -0.658 10.875 1.00 79.94 181 ASP A C 1
ATOM 1386 O O . ASP A 1 181 ? 0.330 -1.456 11.763 1.00 79.94 181 ASP A O 1
ATOM 1390 N N . ILE A 1 182 ? 0.204 0.616 10.919 1.00 87.75 182 ILE A N 1
ATOM 1391 C CA . ILE A 1 182 ? -0.548 1.186 12.045 1.00 87.75 182 ILE A CA 1
ATOM 1392 C C . ILE A 1 182 ? -2.000 1.373 11.621 1.00 87.75 182 ILE A C 1
ATOM 1394 O O . ILE A 1 182 ? -2.274 2.074 10.642 1.00 87.75 182 ILE A O 1
ATOM 1398 N N . ILE A 1 183 ? -2.916 0.772 12.376 1.00 92.00 183 ILE A N 1
ATOM 1399 C CA . ILE A 1 183 ? -4.358 0.854 12.137 1.00 92.00 183 ILE A CA 1
ATOM 1400 C C . ILE A 1 183 ? -4.981 1.839 13.124 1.00 92.00 183 ILE A C 1
ATOM 1402 O O . ILE A 1 183 ? -4.728 1.784 14.324 1.00 92.00 183 ILE A O 1
ATOM 1406 N N . HIS A 1 184 ? -5.810 2.738 12.618 1.00 93.00 184 HIS A N 1
ATOM 1407 C CA . HIS A 1 184 ? -6.723 3.537 13.414 1.00 93.00 184 HIS A CA 1
ATOM 1408 C C . HIS A 1 184 ? -8.118 2.941 13.258 1.00 93.00 184 HIS A C 1
ATOM 1410 O O . HIS A 1 184 ? -8.602 2.805 12.137 1.00 93.00 184 HIS A O 1
ATOM 1416 N N . LEU A 1 185 ? -8.726 2.539 14.370 1.00 95.31 185 LEU A N 1
ATOM 1417 C CA . LEU A 1 185 ? -10.006 1.852 14.405 1.00 95.31 185 LEU A CA 1
ATOM 1418 C C . LEU A 1 185 ? -10.968 2.560 15.361 1.00 95.31 185 LEU A C 1
ATOM 1420 O O . LEU A 1 185 ? -10.610 2.891 16.490 1.00 95.31 185 LEU A O 1
ATOM 1424 N N . GLY A 1 186 ? -12.196 2.756 14.901 1.00 95.62 186 GLY A N 1
ATOM 1425 C CA . GLY A 1 186 ? -13.341 3.181 15.691 1.00 95.62 186 GLY A CA 1
ATOM 1426 C C . GLY A 1 186 ? -14.468 2.160 15.571 1.00 95.62 186 GLY A C 1
ATOM 1427 O O . GLY A 1 186 ? -14.658 1.579 14.501 1.00 95.62 186 GLY A O 1
ATOM 1428 N N . MET A 1 187 ? -15.209 1.934 16.650 1.00 96.38 187 MET A N 1
ATOM 1429 C CA . MET A 1 187 ? -16.421 1.112 16.635 1.00 96.38 187 MET A CA 1
ATOM 1430 C C . MET A 1 187 ? -17.436 1.601 17.663 1.00 96.38 187 MET A C 1
ATOM 1432 O O . MET A 1 187 ? -17.072 2.278 18.629 1.00 96.38 187 MET A O 1
ATOM 1436 N N . HIS A 1 188 ? -18.687 1.202 17.470 1.00 96.69 188 HIS A N 1
ATOM 1437 C CA . HIS A 1 188 ? -19.740 1.324 18.464 1.00 96.69 188 HIS A CA 1
ATOM 1438 C C . HIS A 1 188 ? -20.033 -0.052 19.058 1.00 96.69 188 HIS A C 1
ATOM 1440 O O . HIS A 1 188 ? -20.089 -1.043 18.326 1.00 96.69 188 HIS A O 1
ATOM 1446 N N . ILE A 1 189 ? -20.196 -0.109 20.378 1.00 97.00 189 ILE A N 1
ATOM 1447 C CA . ILE A 1 189 ? -20.646 -1.306 21.091 1.00 97.00 189 ILE A CA 1
ATOM 1448 C C . ILE A 1 189 ? -21.959 -1.014 21.807 1.00 97.00 189 ILE A C 1
ATOM 1450 O O . ILE A 1 189 ? -22.094 0.018 22.463 1.00 97.00 189 ILE A O 1
ATOM 1454 N N . ASP A 1 190 ? -22.904 -1.939 21.712 1.00 96.50 190 ASP A N 1
ATOM 1455 C CA . ASP A 1 190 ? -24.167 -1.875 22.434 1.00 96.50 190 ASP A CA 1
ATOM 1456 C C . ASP A 1 190 ? -24.054 -2.588 23.781 1.00 96.50 190 ASP A C 1
ATOM 1458 O O . ASP A 1 190 ? -23.651 -3.752 23.847 1.00 96.50 190 ASP A O 1
ATOM 1462 N N . VAL A 1 191 ? -24.488 -1.923 24.849 1.00 96.00 191 VAL A N 1
ATOM 1463 C CA . VAL A 1 191 ? -24.645 -2.511 26.189 1.00 96.00 191 VAL A CA 1
ATOM 1464 C C . VAL A 1 191 ? -26.099 -2.443 26.651 1.00 96.00 191 VAL A C 1
ATOM 1466 O O . VAL A 1 191 ? -26.912 -1.681 26.119 1.00 96.00 191 VAL A O 1
ATOM 1469 N N . LEU A 1 192 ? -26.462 -3.242 27.659 1.00 95.19 192 LEU A N 1
ATOM 1470 C CA . LEU A 1 192 ? -27.834 -3.269 28.171 1.00 95.19 192 LEU A CA 1
ATOM 1471 C C . LEU A 1 192 ? -28.249 -1.895 28.721 1.00 95.19 192 LEU A C 1
ATOM 1473 O O . LEU A 1 192 ? -27.486 -1.236 29.435 1.00 95.19 192 LEU A O 1
ATOM 1477 N N . LYS A 1 193 ? -29.493 -1.478 28.459 1.00 92.56 193 LYS A N 1
ATOM 1478 C CA . LYS A 1 193 ? -30.054 -0.273 29.084 1.00 92.56 193 LYS A CA 1
ATOM 1479 C C . LYS A 1 193 ? -30.036 -0.404 30.609 1.00 92.56 193 LYS A C 1
ATOM 1481 O O . LYS A 1 193 ? -30.477 -1.412 31.152 1.00 92.56 193 LYS A O 1
ATOM 1486 N N . GLY A 1 194 ? -29.568 0.638 31.291 1.00 91.38 194 GLY A N 1
ATOM 1487 C CA . GLY A 1 194 ? -29.461 0.660 32.753 1.00 91.38 194 GLY A CA 1
ATOM 1488 C C . GLY A 1 194 ? -28.143 0.109 33.306 1.00 91.38 194 GLY A C 1
ATOM 1489 O O . GLY A 1 194 ? -27.962 0.125 34.520 1.00 91.38 194 GLY A O 1
ATOM 1490 N N . THR A 1 195 ? -27.215 -0.327 32.445 1.00 93.56 195 THR A N 1
ATOM 1491 C CA . THR A 1 195 ? -25.820 -0.587 32.840 1.00 93.56 195 THR A CA 1
ATOM 1492 C C . THR A 1 195 ? -25.218 0.681 33.455 1.00 93.56 195 THR A C 1
ATOM 1494 O O . THR A 1 195 ? -25.380 1.769 32.897 1.00 93.56 195 THR A O 1
ATOM 1497 N N . SER A 1 196 ? -24.550 0.564 34.611 1.00 95.94 196 SER A N 1
ATOM 1498 C CA . SER A 1 196 ? -23.893 1.718 35.239 1.00 95.94 196 SER A CA 1
ATOM 1499 C C . SER A 1 196 ? -22.718 2.203 34.388 1.00 95.94 196 SER A C 1
ATOM 1501 O O . SER A 1 196 ? -22.155 1.445 33.596 1.00 95.94 196 SER A O 1
ATOM 1503 N N . ILE A 1 197 ? -22.324 3.467 34.557 1.00 94.69 197 ILE A N 1
ATOM 1504 C CA . ILE A 1 197 ? -21.204 4.047 33.801 1.00 94.69 197 ILE A CA 1
ATOM 1505 C C . ILE A 1 197 ? -19.906 3.283 34.093 1.00 94.69 197 ILE A C 1
ATOM 1507 O O . ILE A 1 197 ? -19.120 3.048 33.181 1.00 94.69 197 ILE A O 1
ATOM 1511 N N . GLU A 1 198 ? -19.697 2.857 35.340 1.00 96.38 198 GLU A N 1
ATOM 1512 C CA . GLU A 1 198 ? -18.520 2.093 35.756 1.00 96.38 198 GLU A CA 1
ATOM 1513 C C . GLU A 1 198 ? -18.451 0.734 35.058 1.00 96.38 198 GLU A C 1
ATOM 1515 O O . GLU A 1 198 ? -17.393 0.346 34.564 1.00 96.38 198 GLU A O 1
ATOM 1520 N N . GLU A 1 199 ? -19.578 0.024 34.980 1.00 95.69 199 GLU A N 1
ATOM 1521 C CA . GLU A 1 199 ? -19.630 -1.284 34.331 1.00 95.69 199 GLU A CA 1
ATOM 1522 C C . GLU A 1 199 ? -19.493 -1.162 32.811 1.00 95.69 199 GLU A C 1
ATOM 1524 O O . GLU A 1 199 ? -18.744 -1.916 32.193 1.00 95.69 199 GLU A O 1
ATOM 1529 N N . ALA A 1 200 ? -20.140 -0.164 32.205 1.00 95.06 200 ALA A N 1
ATOM 1530 C CA . ALA A 1 200 ? -19.988 0.121 30.783 1.00 95.06 200 ALA A CA 1
ATOM 1531 C C . ALA A 1 200 ? -18.524 0.461 30.442 1.00 95.06 200 ALA A C 1
ATOM 1533 O O . ALA A 1 200 ? -17.955 -0.110 29.512 1.00 95.06 200 ALA A O 1
ATOM 1534 N N . ALA A 1 201 ? -17.873 1.311 31.246 1.00 95.19 201 ALA A N 1
ATOM 1535 C CA . ALA A 1 201 ? -16.459 1.641 31.084 1.00 95.19 201 ALA A CA 1
ATOM 1536 C C . ALA A 1 201 ? -15.553 0.407 31.226 1.00 95.19 201 ALA A C 1
ATOM 1538 O O . ALA A 1 201 ? -14.602 0.260 30.458 1.00 95.19 201 ALA A O 1
ATOM 1539 N N . ARG A 1 202 ? -15.863 -0.506 32.158 1.00 96.88 202 ARG A N 1
ATOM 1540 C CA . ARG A 1 202 ? -15.146 -1.782 32.313 1.00 96.88 202 ARG A CA 1
ATOM 1541 C C . ARG A 1 202 ? -15.272 -2.656 31.062 1.00 96.88 202 ARG A C 1
ATOM 1543 O O . ARG A 1 202 ? -14.264 -3.183 30.598 1.00 96.88 202 ARG A O 1
ATOM 1550 N N . ILE A 1 203 ? -16.481 -2.783 30.507 1.00 96.94 203 ILE A N 1
ATOM 1551 C CA . ILE A 1 203 ? -16.742 -3.543 29.274 1.00 96.94 203 ILE A CA 1
ATOM 1552 C C . ILE A 1 203 ? -15.975 -2.928 28.097 1.00 96.94 203 ILE A C 1
ATOM 1554 O O . ILE A 1 203 ? -15.257 -3.639 27.394 1.00 96.94 203 ILE A O 1
ATOM 1558 N N . ALA A 1 204 ? -16.075 -1.611 27.899 1.00 96.19 204 ALA A N 1
ATOM 1559 C CA . ALA A 1 204 ? -15.380 -0.921 26.815 1.00 96.19 204 ALA A CA 1
ATOM 1560 C C . ALA A 1 204 ? -13.858 -1.064 26.920 1.00 96.19 204 ALA A C 1
ATOM 1562 O O . ALA A 1 204 ? -13.197 -1.305 25.913 1.00 96.19 204 ALA A O 1
ATOM 1563 N N . GLU A 1 205 ? -13.295 -0.968 28.125 1.00 95.88 205 GLU A N 1
ATOM 1564 C CA . GLU A 1 205 ? -11.861 -1.156 28.341 1.00 95.88 205 GLU A CA 1
ATOM 1565 C C . GLU A 1 205 ? -11.416 -2.594 28.037 1.00 95.88 205 GLU A C 1
ATOM 1567 O O . GLU A 1 205 ? -10.383 -2.798 27.397 1.00 95.88 205 GLU A O 1
ATOM 1572 N N . GLU A 1 206 ? -12.216 -3.595 28.414 1.00 96.75 206 GLU A N 1
ATOM 1573 C CA . GLU A 1 206 ? -11.941 -4.995 28.082 1.00 96.75 206 GLU A CA 1
ATOM 1574 C C . GLU A 1 206 ? -11.966 -5.237 26.563 1.00 96.75 206 GLU A C 1
ATOM 1576 O O . GLU A 1 206 ? -11.036 -5.845 26.023 1.00 96.75 206 GLU A O 1
ATOM 1581 N N . VAL A 1 207 ? -12.971 -4.703 25.854 1.00 96.62 207 VAL A N 1
ATOM 1582 C CA . VAL A 1 207 ? -13.018 -4.742 24.380 1.00 96.62 207 VAL A CA 1
ATOM 1583 C C . VAL A 1 207 ? -11.787 -4.055 23.795 1.00 96.62 207 VAL A C 1
ATOM 1585 O O . VAL A 1 207 ? -11.112 -4.630 22.939 1.00 96.62 207 VAL A O 1
ATOM 1588 N N . ARG A 1 208 ? -11.448 -2.854 24.279 1.00 95.38 208 ARG A N 1
ATOM 1589 C CA . ARG A 1 208 ? -10.302 -2.075 23.796 1.00 95.38 208 ARG A CA 1
ATOM 1590 C C . ARG A 1 208 ? -9.005 -2.865 23.918 1.00 95.38 208 ARG A C 1
ATOM 1592 O O . ARG A 1 208 ? -8.237 -2.888 22.960 1.00 95.38 208 ARG A O 1
ATOM 1599 N N . MET A 1 209 ? -8.765 -3.519 25.056 1.00 93.94 209 MET A N 1
ATOM 1600 C CA . MET A 1 209 ? -7.561 -4.327 25.266 1.00 93.94 209 MET A CA 1
ATOM 1601 C C . MET A 1 209 ? -7.503 -5.530 24.321 1.00 93.94 209 MET A C 1
ATOM 1603 O O . MET A 1 209 ? -6.506 -5.692 23.617 1.00 93.94 209 MET A O 1
ATOM 1607 N N . ARG A 1 210 ? -8.574 -6.331 24.233 1.00 94.88 210 ARG A N 1
ATOM 1608 C CA . ARG A 1 210 ? -8.590 -7.524 23.364 1.00 94.88 210 ARG A CA 1
ATOM 1609 C C . ARG A 1 210 ? -8.453 -7.168 21.884 1.00 94.88 210 ARG A C 1
ATOM 1611 O O . ARG A 1 210 ? -7.744 -7.841 21.138 1.00 94.88 210 ARG A O 1
ATOM 1618 N N . VAL A 1 211 ? -9.107 -6.092 21.448 1.00 94.12 211 VAL A N 1
ATOM 1619 C CA . VAL A 1 211 ? -8.978 -5.601 20.071 1.00 94.12 211 VAL A CA 1
ATOM 1620 C C . VAL A 1 211 ? -7.564 -5.086 19.823 1.00 94.12 211 VAL A C 1
ATOM 1622 O O . VAL A 1 211 ? -6.992 -5.413 18.783 1.00 94.12 211 VAL A O 1
ATOM 1625 N N . HIS A 1 212 ? -6.970 -4.351 20.770 1.00 91.00 212 HIS A N 1
ATOM 1626 C CA . HIS A 1 212 ? -5.604 -3.839 20.650 1.00 91.00 212 HIS A CA 1
ATOM 1627 C C . HIS A 1 212 ? -4.566 -4.955 20.462 1.00 91.00 212 HIS A C 1
ATOM 1629 O O . HIS A 1 212 ? -3.656 -4.793 19.659 1.00 91.00 212 HIS A O 1
ATOM 1635 N N . GLU A 1 213 ? -4.727 -6.106 21.119 1.00 89.00 213 GLU A N 1
ATOM 1636 C CA . GLU A 1 213 ? -3.852 -7.274 20.920 1.00 89.00 213 GLU A CA 1
ATOM 1637 C C . GLU A 1 213 ? -3.973 -7.890 19.515 1.00 89.00 213 GLU A C 1
ATOM 1639 O O . GLU A 1 213 ? -3.014 -8.465 18.997 1.00 89.00 213 GLU A O 1
ATOM 1644 N N . SER A 1 214 ? -5.137 -7.751 18.874 1.00 87.62 214 SER A N 1
ATOM 1645 C CA . SER A 1 214 ? -5.396 -8.294 17.533 1.00 87.62 214 SER A CA 1
ATOM 1646 C C . SER A 1 214 ? -4.932 -7.391 16.386 1.00 87.62 214 SER A C 1
ATOM 1648 O O . SER A 1 214 ? -4.755 -7.863 15.260 1.00 87.62 214 SER A O 1
ATOM 1650 N N . ILE A 1 215 ? -4.724 -6.096 16.651 1.00 87.38 215 ILE A N 1
ATOM 1651 C CA . ILE A 1 215 ? -4.317 -5.106 15.648 1.00 87.38 215 ILE A CA 1
ATOM 1652 C C . ILE A 1 215 ? -2.865 -4.676 15.870 1.00 87.38 215 ILE A C 1
ATOM 1654 O O . ILE A 1 215 ? -2.398 -4.493 16.989 1.00 87.38 215 ILE A O 1
ATOM 1658 N N . LYS A 1 216 ? -2.109 -4.472 14.790 1.00 75.69 216 LYS A N 1
ATOM 1659 C CA . LYS A 1 216 ? -0.699 -4.074 14.897 1.00 75.69 216 LYS A CA 1
ATOM 1660 C C . LYS A 1 216 ? -0.566 -2.618 15.357 1.00 75.69 216 LYS A C 1
ATOM 1662 O O . LYS A 1 216 ? -0.767 -1.702 14.566 1.00 75.69 216 LYS A O 1
ATOM 1667 N N . GLY A 1 217 ? -0.207 -2.415 16.629 1.00 69.06 217 GLY A N 1
ATOM 1668 C CA . GLY A 1 217 ? 0.240 -1.123 17.177 1.00 69.06 217 GLY A CA 1
ATOM 1669 C C . GLY A 1 217 ? -0.736 0.038 16.966 1.00 69.06 217 GLY A C 1
ATOM 1670 O O . GLY A 1 217 ? -0.302 1.181 16.836 1.00 69.06 217 GLY A O 1
ATOM 1671 N N . GLY A 1 218 ? -2.028 -0.273 16.853 1.00 80.94 218 GLY A N 1
ATOM 1672 C CA . GLY A 1 218 ? -3.065 0.645 16.403 1.00 80.94 218 GLY A CA 1
ATOM 1673 C C . GLY A 1 218 ? -3.798 1.377 17.524 1.00 80.94 218 GLY A C 1
ATOM 1674 O O . GLY A 1 218 ? -3.760 0.971 18.687 1.00 80.94 218 GLY A O 1
ATOM 1675 N N . TYR A 1 219 ? -4.511 2.440 17.158 1.00 86.44 219 TYR A N 1
ATOM 1676 C CA . TYR A 1 219 ? -5.413 3.163 18.057 1.00 86.44 219 TYR A CA 1
ATOM 1677 C C . TYR A 1 219 ? -6.824 2.598 17.922 1.00 86.44 219 TYR A C 1
ATOM 1679 O O . TYR A 1 219 ? -7.299 2.408 16.804 1.00 86.44 219 TYR A O 1
ATOM 1687 N N . CYS A 1 220 ? -7.488 2.352 19.051 1.00 92.19 220 CYS A N 1
ATOM 1688 C CA . CYS A 1 220 ? -8.859 1.856 19.098 1.00 92.19 220 CYS A CA 1
ATOM 1689 C C . CYS A 1 220 ? -9.715 2.808 19.934 1.00 92.19 220 CYS A C 1
ATOM 1691 O O . CYS A 1 220 ? -9.452 2.982 21.125 1.00 92.19 220 CYS A O 1
ATOM 1693 N N . PHE A 1 221 ? -10.732 3.397 19.312 1.00 93.44 221 PHE A N 1
ATOM 1694 C CA . PHE A 1 221 ? -11.741 4.216 19.973 1.00 93.44 221 PHE A CA 1
ATOM 1695 C C . PHE A 1 221 ? -13.065 3.463 19.994 1.00 93.44 221 PHE A C 1
ATOM 1697 O O . PHE A 1 221 ? -13.493 2.908 18.984 1.00 93.44 221 PHE A O 1
ATOM 1704 N N . ILE A 1 222 ? -13.701 3.433 21.158 1.00 95.06 222 ILE A N 1
ATOM 1705 C CA . ILE A 1 222 ? -14.958 2.722 21.361 1.00 95.06 222 ILE A CA 1
ATOM 1706 C C . ILE A 1 222 ? -15.985 3.737 21.827 1.00 95.06 222 ILE A C 1
ATOM 1708 O O . ILE A 1 222 ? -15.782 4.411 22.838 1.00 95.06 222 ILE A O 1
ATOM 1712 N N . HIS A 1 223 ? -17.070 3.850 21.071 1.00 94.75 223 HIS A N 1
ATOM 1713 C CA . HIS A 1 223 ? -18.275 4.523 21.520 1.00 94.75 223 HIS A CA 1
ATOM 1714 C C . HIS A 1 223 ? -19.224 3.489 22.122 1.00 94.75 223 HIS A C 1
ATOM 1716 O O . HIS A 1 223 ? -19.323 2.370 21.622 1.00 94.75 223 HIS A O 1
ATOM 1722 N N . MET A 1 224 ? -19.893 3.852 23.211 1.00 92.69 224 MET A N 1
ATOM 1723 C CA . MET A 1 224 ? -20.857 2.977 23.868 1.00 92.69 224 MET A CA 1
ATOM 1724 C C . MET A 1 224 ? -22.259 3.485 23.596 1.00 92.69 224 MET A C 1
ATOM 1726 O O . MET A 1 224 ? -22.584 4.612 23.965 1.00 92.69 224 MET A O 1
ATOM 1730 N N . ASP A 1 225 ? -23.076 2.615 23.026 1.00 93.25 225 ASP A N 1
ATOM 1731 C CA . ASP A 1 225 ? -24.489 2.840 22.799 1.00 93.25 225 ASP A CA 1
ATOM 1732 C C . ASP A 1 225 ? -25.308 1.983 23.769 1.00 93.25 225 ASP A C 1
ATOM 1734 O O . ASP A 1 225 ? -24.918 0.895 24.201 1.00 93.25 225 ASP A O 1
ATOM 1738 N N . ALA A 1 226 ? -26.466 2.500 24.165 1.00 89.12 226 ALA A N 1
ATOM 1739 C CA . ALA A 1 226 ? -27.431 1.709 24.907 1.00 89.12 226 ALA A CA 1
ATOM 1740 C C . ALA A 1 226 ? -28.292 0.958 23.892 1.00 89.12 226 ALA A C 1
ATOM 1742 O O . ALA A 1 226 ? -28.989 1.603 23.106 1.00 89.12 226 ALA A O 1
ATOM 1743 N N . ALA A 1 227 ? -28.276 -0.377 23.950 1.00 84.62 227 ALA A N 1
ATOM 1744 C CA . ALA A 1 227 ? -28.974 -1.225 22.993 1.00 84.62 227 ALA A CA 1
ATOM 1745 C C . ALA A 1 227 ? -30.412 -0.735 22.784 1.00 84.62 227 ALA A C 1
ATOM 1747 O O . ALA A 1 227 ? -31.156 -0.521 23.753 1.00 84.62 227 ALA A O 1
ATOM 1748 N N . ALA A 1 228 ? -30.816 -0.543 21.526 1.00 71.81 228 ALA A N 1
ATOM 1749 C CA . ALA A 1 228 ? -32.217 -0.306 21.213 1.00 71.81 228 ALA A CA 1
ATOM 1750 C C . ALA A 1 228 ? -33.027 -1.490 21.767 1.00 71.81 228 ALA A C 1
ATOM 1752 O O . ALA A 1 228 ? -32.637 -2.646 21.609 1.00 71.81 228 ALA A O 1
ATOM 1753 N N . VAL A 1 229 ? -34.117 -1.206 22.486 1.00 53.06 229 VAL A N 1
ATOM 1754 C CA . VAL A 1 229 ? -35.005 -2.285 22.945 1.00 53.06 229 VAL A CA 1
ATOM 1755 C C . VAL A 1 229 ? -35.591 -2.905 21.674 1.00 53.06 229 VAL A C 1
ATOM 1757 O O . VAL A 1 229 ? -36.083 -2.122 20.855 1.00 53.06 229 VAL A O 1
ATOM 1760 N N . PRO A 1 230 ? -35.485 -4.229 21.470 1.00 51.62 230 PRO A N 1
ATOM 1761 C CA . PRO A 1 230 ? -36.130 -4.886 20.340 1.00 51.62 230 PRO A CA 1
ATOM 1762 C C . PRO A 1 230 ? -37.652 -4.700 20.366 1.00 51.62 230 PRO A C 1
ATOM 1764 O O . PRO A 1 230 ? -38.226 -4.600 21.477 1.00 51.62 230 PRO A O 1
#

Nearest PDB structures (foldseek):
  8f6e-assembly1_B  TM=8.135E-01  e=2.317E-14  Shewanella oneidensis
  8j80-assembly1_A  TM=6.971E-01  e=3.311E-12  Homo sapiens
  8j7x-assembly1_B  TM=6.640E-01  e=7.846E-12  Homo sapiens
  8xma-assembly1_B  TM=6.465E-01  e=4.408E-11  Homo sapiens
  8zsb-assembly1_B  TM=6.396E-01  e=1.608E-10  Homo sapiens

Solvent-accessible surface area (backbone atoms only — not comparable to full-atom values): 12283 Å² total; per-residue (Å²): 72,90,55,69,55,45,98,89,36,76,80,30,35,25,48,54,40,38,52,52,49,32,50,42,22,61,51,56,40,39,47,52,20,47,52,36,40,65,60,17,55,58,34,67,80,52,67,63,88,70,82,70,80,56,58,69,56,53,53,52,51,47,53,51,49,46,56,61,58,42,51,62,45,52,52,49,65,70,65,64,64,80,55,70,69,47,48,51,54,49,53,50,47,50,51,55,50,52,50,47,52,46,52,49,52,22,54,53,34,42,76,73,67,41,57,58,44,41,26,54,45,36,40,54,51,21,49,53,42,39,54,50,23,53,51,51,32,54,51,29,49,39,40,74,71,46,36,58,82,47,69,70,57,53,50,50,46,50,54,54,42,59,68,37,81,68,42,76,47,75,46,78,74,44,49,23,34,48,27,97,65,29,38,42,34,38,33,36,35,19,26,64,74,86,62,50,71,69,57,50,51,52,44,52,51,52,35,46,52,59,44,46,75,76,40,56,88,40,52,74,47,78,44,81,42,64,46,76,82,129

pLDDT: mean 86.47, std 8.82, range [51.62, 97.69]

Secondary structure (DSSP, 8-state):
--PPP-SS-TT-SSHHHHHHHHHIIIIIIHHHHHHHHHHHHHHHHS------TTHHHHHHHHHHHHHHHHHHHHHHHHHT--SHHHHHHHHHHHHHHHHHHHHHHHHHHHHTT-TTHHHHHHHHHHHHHHHHHHHHHHHHHHHHTT----HHHHHHHHHHHHTSTT--EEEEEEEEESSSS-EEEEEEEEE-TT--HHHHHHHHHHHHHHHHHHSSS-EEEEEEEEPPP-

Sequence (230 aa):
SRRQADVVHMFGYGRAQNVAALVAATLFISFTSFELYREAIPKLFAPEEVSYQNLNLALGVLIISMFIAGVPLINMLRQKKHGAAARAQLTELFNDELGLIAALIGTVFIIQGEYIADPIASIVVATIIAYNAIGLFRENLSFLLGRSPGPELLKNVENIALSVQGVIGVHEIRAEYIGPDIIHLGMHIDVLKGTSIEEAARIAEEVRMRVHESIKGGYCFIHMDAAAVP

Foldseek 3Di:
DPACADPVRNRGCQLVVLVVLLCCLVPPLLVLLVVLLVVLVVCLVPVDLPPPPPLVVVLVVLVVVLVVLVVVLVVLVVVVDDDPVSVVVNVVSVLVNVLSVLSNVLSVCVVVVNSNSVSVSSNVNSVVSNVVSVVSNVVSVCLVVFNFPDDVLQVVLQVLLVVQPQFPHKDDWGWGDPHPQEIEIEIETEGAPPPDPVRQVVSVVSSQVSSCVSGGNYHYHYHYDHDDDD

Radius of gyration: 26.43 Å; Cα contacts (8 Å, |Δi|>4): 286; chains: 1; bounding box: 70×39×72 Å